Protein AF-A0A1V4T031-F1 (afdb_monomer_lite)

Sequence (188 aa):
MNFIKPNR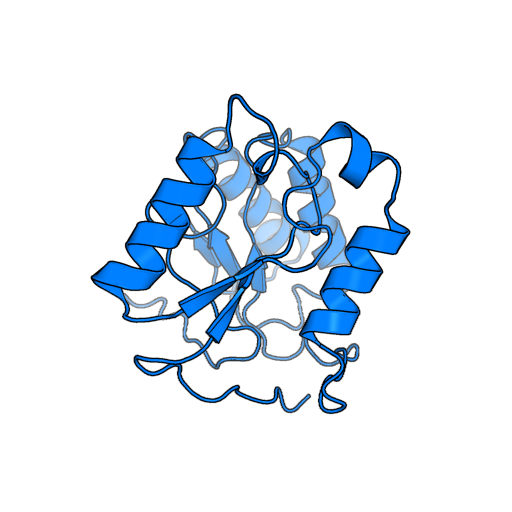LQKGDKIAAISLSWGGAGDKEILWRYNLGKKRLEEEFGIIVVEMENTLKGSKYIYEHPEKRSEDLMNAFKDKSIKWPKENIWRNAILFLETSEEMPELNHFERLIRNYGSQGILEKINGIIIGKPYDNKYYDEYKNIILKIVRDELKLNDLPIMYNMNFGHTSPMITIPYGAIGEIDCDK

Organism: NCBI:txid1121339

Structure (mmCIF, N/CA/C/O backbone):
data_AF-A0A1V4T031-F1
#
_entry.id   AF-A0A1V4T031-F1
#
loop_
_atom_site.group_PDB
_atom_site.id
_atom_site.type_symbol
_atom_site.label_atom_id
_atom_site.label_alt_id
_atom_site.label_comp_id
_atom_site.label_asym_id
_atom_site.label_entity_id
_atom_site.label_seq_id
_atom_site.pdbx_PDB_ins_code
_atom_site.Cartn_x
_atom_site.Cartn_y
_atom_site.Cartn_z
_atom_site.occupancy
_atom_site.B_iso_or_equiv
_atom_site.auth_seq_id
_atom_site.auth_comp_id
_atom_site.auth_asym_id
_atom_site.auth_atom_id
_atom_site.pdbx_PDB_model_num
ATOM 1 N N . MET A 1 1 ? 0.877 -20.781 -4.440 1.00 53.16 1 MET A N 1
ATOM 2 C CA . MET A 1 1 ? 0.137 -21.101 -3.194 1.00 53.16 1 MET A CA 1
ATOM 3 C C . MET A 1 1 ? -1.353 -20.869 -3.433 1.00 53.16 1 MET A C 1
ATOM 5 O O . MET A 1 1 ? -1.657 -19.957 -4.186 1.00 53.16 1 MET A O 1
ATOM 9 N N . ASN A 1 2 ? -2.262 -21.634 -2.818 1.00 64.94 2 ASN A N 1
ATOM 10 C CA . ASN A 1 2 ? -3.681 -21.255 -2.786 1.00 64.94 2 ASN A CA 1
ATOM 11 C C . ASN A 1 2 ? -3.872 -20.266 -1.636 1.00 64.94 2 ASN A C 1
ATOM 13 O O . ASN A 1 2 ? -3.811 -20.664 -0.472 1.00 64.94 2 ASN A O 1
ATOM 17 N N . PHE A 1 3 ? -4.041 -18.985 -1.959 1.00 67.19 3 PHE A N 1
ATOM 18 C CA . PHE A 1 3 ? -4.480 -17.996 -0.982 1.00 67.19 3 PHE A CA 1
ATOM 19 C C . PHE A 1 3 ? -5.879 -18.382 -0.496 1.00 67.19 3 PHE A C 1
ATOM 21 O O . PHE A 1 3 ? -6.748 -18.731 -1.297 1.00 67.19 3 PHE A O 1
ATOM 28 N N . ILE A 1 4 ? -6.093 -18.345 0.818 1.00 67.81 4 ILE A N 1
ATOM 29 C CA . ILE A 1 4 ? -7.438 -18.487 1.370 1.00 67.81 4 ILE A CA 1
ATOM 30 C C . ILE A 1 4 ? -8.121 -17.146 1.151 1.00 67.81 4 ILE A C 1
ATOM 32 O O . ILE A 1 4 ? -7.714 -16.139 1.727 1.00 67.81 4 ILE A O 1
ATOM 36 N N . LYS A 1 5 ? -9.142 -17.126 0.294 1.00 69.38 5 LYS A N 1
ATOM 37 C CA . LYS A 1 5 ? -9.989 -15.948 0.143 1.00 69.38 5 LYS A CA 1
ATOM 38 C C . LYS A 1 5 ? -10.875 -15.842 1.392 1.00 69.38 5 LYS A C 1
ATOM 40 O O . LYS A 1 5 ? -11.650 -16.771 1.626 1.00 69.38 5 LYS A O 1
ATOM 45 N N . PRO A 1 6 ? -10.773 -14.768 2.195 1.00 69.19 6 PRO A N 1
ATOM 46 C CA . PRO A 1 6 ? -11.640 -14.600 3.352 1.00 69.19 6 PRO A CA 1
ATOM 47 C C . PRO A 1 6 ? -13.092 -14.390 2.909 1.00 69.19 6 PRO A C 1
ATOM 49 O O . PRO A 1 6 ? -13.366 -13.964 1.781 1.00 69.19 6 PRO A O 1
ATOM 52 N N . ASN A 1 7 ? -14.028 -14.673 3.815 1.00 69.38 7 ASN A N 1
ATOM 53 C CA . ASN A 1 7 ? -15.435 -14.364 3.591 1.00 69.38 7 ASN A CA 1
ATOM 54 C C . ASN A 1 7 ? -15.635 -12.852 3.458 1.00 69.38 7 ASN A C 1
ATOM 56 O O . ASN A 1 7 ? -14.925 -12.047 4.059 1.00 69.38 7 ASN A O 1
ATOM 60 N N . ARG A 1 8 ? -16.621 -12.469 2.648 1.00 70.44 8 ARG A N 1
ATOM 61 C CA . ARG A 1 8 ? -16.999 -11.067 2.486 1.00 70.44 8 ARG A CA 1
ATOM 62 C C . ARG A 1 8 ? -17.638 -10.553 3.777 1.00 70.44 8 ARG A C 1
ATOM 64 O O . ARG A 1 8 ? -18.529 -11.214 4.301 1.00 70.44 8 ARG A O 1
ATOM 71 N N . LEU A 1 9 ? -17.239 -9.352 4.193 1.00 68.62 9 LEU A N 1
ATOM 72 C CA . LEU A 1 9 ? -17.853 -8.641 5.313 1.00 68.62 9 LEU A CA 1
ATOM 73 C C . LEU A 1 9 ? -19.328 -8.318 5.049 1.00 68.62 9 LEU A C 1
ATOM 75 O O . LEU A 1 9 ? -19.712 -7.956 3.931 1.00 68.62 9 LEU A O 1
ATOM 79 N N . GLN A 1 10 ? -20.125 -8.410 6.104 1.00 71.88 10 GLN A N 1
ATOM 80 C CA . GLN A 1 10 ? -21.536 -8.054 6.171 1.00 71.88 10 GLN A CA 1
ATOM 81 C C . GLN A 1 10 ? -21.775 -7.033 7.288 1.00 71.88 10 GLN A C 1
ATOM 83 O O . GLN A 1 10 ? -20.955 -6.849 8.189 1.00 71.88 10 GLN A O 1
ATOM 88 N N . LYS A 1 11 ? -22.933 -6.368 7.252 1.00 79.50 11 LYS A N 1
ATOM 89 C CA . LYS A 1 11 ? -23.359 -5.510 8.364 1.00 79.50 11 LYS A CA 1
ATOM 90 C C . LYS A 1 11 ? -23.485 -6.341 9.645 1.00 79.50 11 LYS A C 1
ATOM 92 O O . LYS A 1 11 ? -24.079 -7.416 9.621 1.00 79.50 11 LYS A O 1
ATOM 97 N N . GLY A 1 12 ? -22.965 -5.818 10.749 1.00 78.50 12 GLY A N 1
ATOM 98 C CA . GLY A 1 12 ? -22.891 -6.484 12.049 1.00 78.50 12 GLY A CA 1
ATOM 99 C C . GLY A 1 12 ? -21.594 -7.260 12.289 1.00 78.50 12 GLY A C 1
ATOM 100 O O . GLY A 1 12 ? -21.339 -7.640 13.434 1.00 78.50 12 GLY A O 1
ATOM 101 N N . ASP A 1 13 ? -20.756 -7.460 11.264 1.00 69.06 13 ASP A N 1
ATOM 102 C CA . ASP A 1 13 ? -19.446 -8.087 11.444 1.00 69.06 13 ASP A CA 1
ATOM 103 C C . ASP A 1 13 ? -18.532 -7.213 12.304 1.00 69.06 13 ASP A C 1
ATOM 105 O O . ASP A 1 13 ? -18.633 -5.983 12.317 1.00 69.06 13 ASP A O 1
ATOM 109 N N . LYS A 1 14 ? -17.619 -7.864 13.028 1.00 76.88 14 LYS A N 1
ATOM 110 C CA . LYS A 1 14 ? -16.625 -7.197 13.869 1.00 76.88 14 LYS A CA 1
ATOM 111 C C . LYS A 1 14 ? -15.291 -7.094 13.141 1.00 76.88 14 LYS A C 1
ATOM 113 O O . LYS A 1 14 ? -14.804 -8.094 12.619 1.00 76.88 14 LYS A O 1
ATOM 118 N N . ILE A 1 15 ? -14.669 -5.919 13.177 1.00 76.69 15 ILE A N 1
ATOM 119 C CA . ILE A 1 15 ? -13.284 -5.711 12.740 1.00 76.69 15 ILE A CA 1
ATOM 120 C C . ILE A 1 15 ? -12.440 -5.293 13.937 1.00 76.69 15 ILE A C 1
ATOM 122 O O . ILE A 1 15 ? -12.790 -4.364 14.664 1.00 76.69 15 ILE A O 1
ATOM 126 N N . ALA A 1 16 ? -11.310 -5.973 14.120 1.00 78.50 16 ALA A N 1
ATOM 127 C CA . ALA A 1 16 ? -10.308 -5.582 15.097 1.00 78.50 16 ALA A CA 1
ATOM 128 C C . ALA A 1 16 ? -9.492 -4.390 14.573 1.00 78.50 16 ALA A C 1
ATOM 130 O O . ALA A 1 16 ? -8.900 -4.470 13.495 1.00 78.50 16 ALA A O 1
ATOM 131 N N . ALA A 1 17 ? -9.431 -3.305 15.342 1.00 83.38 17 ALA A N 1
ATOM 132 C CA . ALA A 1 17 ? -8.426 -2.264 15.157 1.00 83.38 17 ALA A CA 1
ATOM 133 C C . ALA A 1 17 ? -7.162 -2.656 15.933 1.00 83.38 17 ALA A C 1
ATOM 135 O O . ALA A 1 17 ? -7.268 -3.125 17.064 1.00 83.38 17 ALA A O 1
ATOM 136 N N . ILE A 1 18 ? -5.985 -2.484 15.325 1.00 83.00 18 ILE A N 1
ATOM 137 C CA . ILE A 1 18 ? -4.682 -2.854 15.899 1.00 83.00 18 ILE A CA 1
ATOM 138 C C . ILE A 1 18 ? -3.602 -1.842 15.501 1.00 83.00 18 ILE A C 1
ATOM 140 O O . ILE A 1 18 ? -3.591 -1.344 14.376 1.00 83.00 18 ILE A O 1
ATOM 144 N N . SER A 1 19 ? -2.656 -1.580 16.405 1.00 91.19 19 SER A N 1
ATOM 145 C CA . SER A 1 19 ? -1.543 -0.639 16.195 1.00 91.19 19 SER A CA 1
ATOM 146 C C . SER A 1 19 ? -0.219 -1.386 16.007 1.00 91.19 19 SER A C 1
ATOM 148 O O . SER A 1 19 ? 0.563 -1.532 16.941 1.00 91.19 19 SER A O 1
ATOM 150 N N . LEU A 1 20 ? 0.043 -1.888 14.793 1.00 88.31 20 LEU A N 1
ATOM 151 C CA . LEU A 1 20 ? 1.236 -2.708 14.497 1.00 88.31 20 LEU A CA 1
ATOM 152 C C . LEU A 1 20 ? 2.508 -1.902 14.198 1.00 88.31 20 LEU A C 1
ATOM 154 O O . LEU A 1 20 ? 3.617 -2.435 14.271 1.00 88.31 20 LEU A O 1
ATOM 158 N N . SER A 1 21 ? 2.357 -0.623 13.865 1.00 92.00 21 SER A N 1
ATOM 159 C CA . SER A 1 21 ? 3.462 0.279 13.538 1.00 92.00 21 SER A CA 1
ATOM 160 C C . SER A 1 21 ? 3.488 1.436 14.540 1.00 92.00 21 SER A C 1
ATOM 162 O O . SER A 1 21 ? 3.778 1.215 15.716 1.00 92.00 21 SER A O 1
ATOM 164 N N . TRP A 1 22 ? 3.144 2.649 14.116 1.00 93.25 22 TRP A N 1
ATOM 165 C CA . TRP A 1 22 ? 3.043 3.804 14.996 1.00 93.25 22 TRP A CA 1
ATOM 166 C C . TRP A 1 22 ? 1.756 3.776 15.837 1.00 93.25 22 TRP A C 1
ATOM 168 O O . TRP A 1 22 ? 0.656 3.635 15.308 1.00 93.25 22 TRP A O 1
ATOM 178 N N . GLY A 1 23 ? 1.889 3.943 17.157 1.00 92.62 23 GLY A N 1
ATOM 179 C CA . GLY A 1 23 ? 0.774 3.915 18.116 1.00 92.62 23 GLY A CA 1
ATOM 180 C C . GLY A 1 23 ? 0.006 5.230 18.274 1.00 92.62 23 GLY A C 1
ATOM 181 O O . GLY A 1 23 ? -0.742 5.380 19.240 1.00 92.62 23 GLY A O 1
ATOM 182 N N . GLY A 1 24 ? 0.195 6.190 17.363 1.00 95.12 24 GLY A N 1
ATOM 183 C CA . GLY A 1 24 ? -0.349 7.548 17.479 1.00 95.12 24 GLY A CA 1
ATOM 184 C C . GLY A 1 24 ? -1.876 7.625 17.558 1.00 95.12 24 GLY A C 1
ATOM 185 O O . GLY A 1 24 ? -2.408 8.603 18.067 1.00 95.12 24 GLY A O 1
ATOM 186 N N . ALA A 1 25 ? -2.601 6.581 17.140 1.00 94.62 25 ALA A N 1
ATOM 187 C CA . ALA A 1 25 ? -4.061 6.516 17.266 1.00 94.62 25 ALA A CA 1
ATOM 188 C C . ALA A 1 25 ? -4.561 6.683 18.716 1.00 94.62 25 ALA A C 1
ATOM 190 O O . ALA A 1 25 ? -5.670 7.172 18.920 1.00 94.62 25 ALA A O 1
ATOM 191 N N . GLY A 1 26 ? -3.750 6.296 19.710 1.00 95.38 26 GLY A N 1
ATOM 192 C CA . GLY A 1 26 ? -4.056 6.462 21.135 1.00 95.38 26 GLY A CA 1
ATOM 193 C C . GLY A 1 26 ? -3.598 7.790 21.747 1.00 95.38 26 GLY A C 1
ATOM 194 O O . GLY A 1 26 ? -3.922 8.070 22.900 1.00 95.38 26 GLY A O 1
ATOM 195 N N . ASP A 1 27 ? -2.846 8.614 21.013 1.00 97.56 27 ASP A N 1
ATOM 196 C CA . ASP A 1 27 ? -2.348 9.884 21.541 1.00 97.56 27 ASP A CA 1
ATOM 197 C C . ASP A 1 27 ? -3.488 10.902 21.641 1.00 97.56 27 ASP A C 1
ATOM 199 O O . ASP A 1 27 ? -4.311 11.031 20.734 1.00 97.56 27 ASP A O 1
ATOM 203 N N . LYS A 1 28 ? -3.535 11.665 22.741 1.00 96.38 28 LYS A N 1
ATOM 204 C CA . LYS A 1 28 ? -4.656 12.578 23.052 1.00 96.38 28 LYS A CA 1
ATOM 205 C C . LYS A 1 28 ? -4.981 13.555 21.918 1.00 96.38 28 LYS A C 1
ATOM 207 O O . LYS A 1 28 ? -6.150 13.838 21.676 1.00 96.38 28 LYS A O 1
ATOM 212 N N . GLU A 1 29 ? -3.960 14.047 21.223 1.00 96.75 29 GLU A N 1
ATOM 213 C CA . GLU A 1 29 ? -4.093 15.026 20.136 1.00 96.75 29 GLU A CA 1
ATOM 214 C C . GLU A 1 29 ? -4.621 14.413 18.827 1.00 96.75 29 GLU A C 1
ATOM 216 O O . GLU A 1 29 ? -5.118 15.127 17.958 1.00 96.75 29 GLU A O 1
ATOM 221 N N . ILE A 1 30 ? -4.552 13.085 18.689 1.00 96.19 30 ILE A N 1
ATOM 222 C CA . ILE A 1 30 ? -4.873 12.346 17.460 1.00 96.19 30 ILE A CA 1
ATOM 223 C C . ILE A 1 30 ? -6.099 11.441 17.646 1.00 96.19 30 ILE A C 1
ATOM 225 O O . ILE A 1 30 ? -6.770 11.121 16.665 1.00 96.19 30 ILE A O 1
ATOM 229 N N . LEU A 1 31 ? -6.462 11.084 18.883 1.00 96.88 31 LEU A N 1
ATOM 230 C CA . LEU A 1 31 ? -7.561 10.165 19.211 1.00 96.88 31 LEU A CA 1
ATOM 231 C C . LEU A 1 31 ? -8.895 10.535 18.540 1.00 96.88 31 LEU A C 1
ATOM 233 O O . LEU A 1 31 ? -9.666 9.663 18.139 1.00 96.88 31 LEU A O 1
ATOM 237 N N . TRP A 1 32 ? -9.166 11.829 18.350 1.00 97.94 32 TRP A N 1
ATOM 238 C CA . TRP A 1 32 ? -10.354 12.289 17.624 1.00 97.94 32 TRP A CA 1
ATOM 239 C C . TRP A 1 32 ? -10.416 11.746 16.184 1.00 97.94 32 TRP A C 1
ATOM 241 O O . TRP A 1 32 ? -11.498 11.416 15.697 1.00 97.94 32 TRP A O 1
ATOM 251 N N . ARG A 1 33 ? -9.265 11.604 15.510 1.00 96.56 33 ARG A N 1
ATOM 252 C CA . ARG A 1 33 ? -9.150 11.089 14.140 1.00 96.56 33 ARG A CA 1
ATOM 253 C C . ARG A 1 33 ? -9.421 9.588 14.091 1.00 96.56 33 ARG A C 1
ATOM 255 O O . ARG A 1 33 ? -10.091 9.136 13.164 1.00 96.56 33 ARG A O 1
ATOM 262 N N . TYR A 1 34 ? -8.967 8.841 15.101 1.00 96.62 34 TYR A N 1
ATOM 263 C CA . TYR A 1 34 ? -9.335 7.433 15.276 1.00 96.62 34 TYR A CA 1
ATOM 264 C C . TYR A 1 34 ? -10.856 7.285 15.430 1.00 96.62 34 TYR A C 1
ATOM 266 O O . TYR A 1 34 ? -11.482 6.544 14.673 1.00 96.62 34 TYR A O 1
ATOM 274 N N . ASN A 1 35 ? -11.466 8.065 16.329 1.00 97.38 35 ASN A N 1
ATOM 275 C CA . ASN A 1 35 ? -12.911 8.023 16.572 1.00 97.38 35 ASN A CA 1
ATOM 276 C C . AS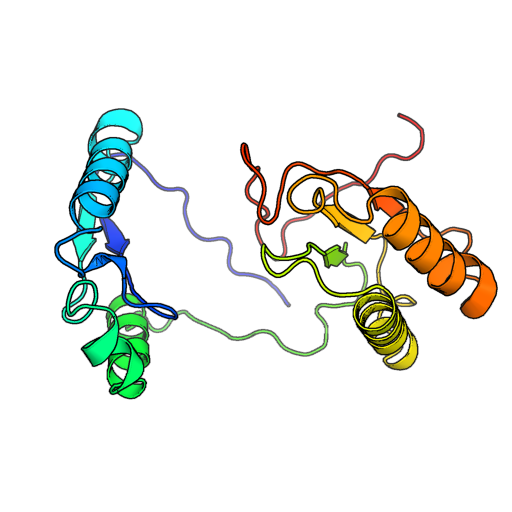N A 1 35 ? -13.729 8.387 15.325 1.00 97.38 35 ASN A C 1
ATOM 278 O O . ASN A 1 35 ? -14.757 7.768 15.062 1.00 97.38 35 ASN A O 1
ATOM 282 N N . LEU A 1 36 ? -13.266 9.353 14.525 1.00 96.94 36 LEU A N 1
ATOM 283 C CA . LEU A 1 36 ? -13.907 9.694 13.255 1.00 96.94 36 LEU A CA 1
ATOM 284 C C . LEU A 1 36 ? -13.842 8.533 12.249 1.00 96.94 36 LEU A C 1
ATOM 286 O O . LEU A 1 36 ? -14.836 8.248 11.584 1.00 96.94 36 LEU A O 1
ATOM 290 N N . GLY A 1 37 ? -12.696 7.853 12.146 1.00 91.81 37 GLY A N 1
ATOM 291 C CA . GLY A 1 37 ? -12.543 6.665 11.300 1.00 91.81 37 GLY A CA 1
ATOM 292 C C . GLY A 1 37 ? -13.448 5.514 11.744 1.00 91.81 37 GLY A C 1
ATOM 293 O O . GLY A 1 37 ? -14.169 4.951 10.922 1.00 91.81 37 GLY A O 1
ATOM 294 N N . LYS A 1 38 ? -13.475 5.226 13.052 1.00 91.94 38 LYS A N 1
ATOM 295 C CA . LYS A 1 38 ? -14.371 4.236 13.666 1.00 91.94 38 LYS A CA 1
ATOM 296 C C . LYS A 1 38 ? -15.837 4.536 13.360 1.00 91.94 38 LYS A C 1
ATOM 298 O O . LYS A 1 38 ? -16.542 3.667 12.856 1.00 91.94 38 LYS A O 1
ATOM 303 N N . LYS A 1 39 ? -16.258 5.787 13.559 1.00 95.75 39 LYS A N 1
ATOM 304 C CA . LYS A 1 39 ? -17.621 6.240 13.268 1.00 95.75 39 LYS A CA 1
ATOM 305 C C . LYS A 1 39 ? -18.022 5.976 11.813 1.00 95.75 39 LYS A C 1
ATOM 307 O O . LYS A 1 39 ? -19.119 5.493 11.576 1.00 95.75 39 LYS A O 1
ATOM 312 N N . ARG A 1 40 ? -17.141 6.236 10.837 1.00 92.31 40 ARG A N 1
ATOM 313 C CA . ARG A 1 40 ? -17.429 5.950 9.416 1.00 92.31 40 ARG A CA 1
ATOM 314 C C . ARG A 1 40 ? -17.581 4.455 9.143 1.00 92.31 40 ARG A C 1
ATOM 316 O O . ARG A 1 40 ? -18.504 4.064 8.440 1.00 92.31 40 ARG A O 1
ATOM 323 N N . LEU A 1 41 ? -16.715 3.616 9.717 1.00 81.19 41 LEU A N 1
ATOM 324 C CA . LEU A 1 41 ? -16.838 2.156 9.594 1.00 81.19 41 LEU A CA 1
ATOM 325 C C . LEU A 1 41 ? -18.175 1.649 10.158 1.00 81.19 41 LEU A C 1
ATOM 327 O O . LEU A 1 41 ? -18.839 0.819 9.533 1.00 81.19 41 LEU A O 1
ATOM 331 N N . GLU A 1 42 ? -18.595 2.194 11.296 1.00 87.00 42 GLU A N 1
ATOM 332 C CA . GLU A 1 42 ? -19.844 1.824 11.963 1.00 87.00 42 GLU A CA 1
ATOM 333 C C . GLU A 1 42 ? -21.083 2.351 11.229 1.00 87.00 42 GLU A C 1
ATOM 335 O O . GLU A 1 42 ? -22.007 1.584 10.963 1.00 87.00 42 GLU A O 1
ATOM 340 N N . GLU A 1 43 ? -21.108 3.625 10.842 1.00 94.75 43 GLU A N 1
ATOM 341 C CA . GLU A 1 43 ? -22.293 4.262 10.254 1.00 94.75 43 GLU A CA 1
ATOM 342 C C . GLU A 1 43 ? -22.448 3.987 8.753 1.00 94.75 43 GLU A C 1
ATOM 344 O O . GLU A 1 43 ? -23.556 3.712 8.289 1.00 94.75 43 GLU A O 1
ATOM 349 N N . GLU A 1 44 ? -21.360 4.038 7.978 1.00 91.56 44 GLU A N 1
ATOM 350 C CA . GLU A 1 44 ? -21.423 3.910 6.514 1.00 91.56 44 GLU A CA 1
ATOM 351 C C . GLU A 1 44 ? -21.424 2.440 6.075 1.00 91.56 44 GLU A C 1
ATOM 353 O O . GLU A 1 44 ? -22.148 2.060 5.151 1.00 91.56 44 GLU A O 1
ATOM 358 N N . PHE A 1 45 ? -20.652 1.591 6.762 1.00 77.50 45 PHE A N 1
ATOM 359 C CA . PHE A 1 45 ? -20.490 0.180 6.399 1.00 77.50 45 PHE A CA 1
ATOM 360 C C . PHE A 1 45 ? -21.251 -0.779 7.324 1.00 77.50 45 PHE A C 1
ATOM 362 O O . PHE A 1 45 ? -21.439 -1.941 6.961 1.00 77.50 45 PHE A O 1
ATOM 369 N N . GLY A 1 46 ? -21.753 -0.310 8.474 1.00 78.50 46 GLY A N 1
ATOM 370 C CA . GLY A 1 46 ? -22.482 -1.141 9.436 1.00 78.50 46 GLY A CA 1
ATOM 371 C C . GLY A 1 46 ? -21.596 -2.155 10.159 1.00 78.50 46 GLY A C 1
ATOM 372 O O . GLY A 1 46 ? -22.103 -3.192 10.577 1.00 78.50 46 GLY A O 1
ATOM 373 N N . ILE A 1 47 ? -20.289 -1.906 10.245 1.00 79.19 47 ILE A N 1
ATOM 374 C CA . ILE A 1 47 ? -19.298 -2.818 10.829 1.00 79.19 47 ILE A CA 1
ATOM 375 C C . ILE A 1 47 ? -18.973 -2.365 12.248 1.00 79.19 47 ILE A C 1
ATOM 377 O O . ILE A 1 47 ? -18.766 -1.184 12.481 1.00 79.19 47 ILE A O 1
ATOM 381 N N . ILE A 1 48 ? -18.861 -3.296 13.189 1.00 78.31 48 ILE A N 1
ATOM 382 C CA . ILE A 1 48 ? -18.533 -3.001 14.587 1.00 78.31 48 ILE A CA 1
ATOM 383 C C . ILE A 1 48 ? -17.010 -2.992 14.757 1.00 78.31 48 ILE A C 1
ATOM 385 O O . ILE A 1 48 ? -16.359 -4.018 14.548 1.00 78.31 48 ILE A O 1
ATOM 389 N N . VAL A 1 49 ? -16.423 -1.869 15.174 1.00 79.94 49 VAL A N 1
ATOM 390 C CA . VAL A 1 49 ? -14.971 -1.791 15.408 1.00 79.94 49 VAL A CA 1
ATOM 391 C C . VAL A 1 49 ? -14.651 -2.135 16.861 1.00 79.94 49 VAL A C 1
ATOM 393 O O . VAL A 1 49 ? -15.195 -1.535 17.790 1.00 79.94 49 VAL A O 1
ATOM 396 N N . VAL A 1 50 ? -13.742 -3.092 17.053 1.00 82.50 50 VAL A N 1
ATOM 397 C CA . VAL A 1 50 ? -13.288 -3.560 18.368 1.00 82.50 50 VAL A CA 1
ATOM 398 C C . VAL A 1 50 ? -11.804 -3.250 18.538 1.00 82.50 50 VAL A C 1
ATOM 400 O O . VAL A 1 50 ? -10.970 -3.748 17.784 1.00 82.50 50 VAL A O 1
ATOM 403 N N . GLU A 1 51 ? -11.462 -2.443 19.536 1.00 91.19 51 GLU A N 1
ATOM 404 C CA . GLU A 1 51 ? -10.078 -2.211 19.947 1.00 91.19 51 GLU A CA 1
ATOM 405 C C . GLU A 1 51 ? -9.491 -3.457 20.622 1.00 91.19 51 GLU A C 1
ATOM 407 O O . GLU A 1 51 ? -10.126 -4.051 21.498 1.00 91.19 51 GLU A O 1
ATOM 412 N N . MET A 1 52 ? -8.263 -3.840 20.261 1.00 86.44 52 MET A N 1
ATOM 413 C CA . MET A 1 52 ? -7.490 -4.785 21.072 1.00 86.44 52 MET A CA 1
ATOM 414 C C . MET A 1 52 ? -6.873 -4.063 22.279 1.00 86.44 52 MET A C 1
ATOM 416 O O . MET A 1 52 ? -6.815 -2.832 22.327 1.00 86.44 52 MET A O 1
ATOM 420 N N . GLU A 1 53 ? -6.408 -4.827 23.270 1.00 91.75 53 GLU A N 1
ATOM 421 C CA . GLU A 1 53 ? -5.982 -4.293 24.572 1.00 91.75 53 GLU A CA 1
ATOM 422 C C . GLU A 1 53 ? -4.953 -3.159 24.452 1.00 91.75 53 GLU A C 1
ATOM 424 O O . GLU A 1 53 ? -5.003 -2.184 25.205 1.00 91.75 53 GLU A O 1
ATOM 429 N N . ASN A 1 54 ? -4.018 -3.263 23.505 1.00 93.62 54 ASN A N 1
ATOM 430 C CA . ASN A 1 54 ? -2.923 -2.309 23.368 1.00 93.62 54 ASN A CA 1
ATOM 431 C C . ASN A 1 54 ? -3.173 -1.248 22.286 1.00 93.62 54 ASN A C 1
ATOM 433 O O . ASN A 1 54 ? -2.395 -0.304 22.168 1.00 93.62 54 ASN A O 1
ATOM 437 N N . THR A 1 55 ? -4.279 -1.335 21.544 1.00 88.75 55 THR A N 1
ATOM 438 C CA . THR A 1 55 ? -4.517 -0.557 20.315 1.00 88.75 55 THR A CA 1
ATOM 439 C C . THR A 1 55 ? -4.392 0.952 20.515 1.00 88.75 55 THR A C 1
ATOM 441 O O . THR A 1 55 ? -3.811 1.633 19.670 1.00 88.75 55 THR A O 1
ATOM 444 N N . LEU A 1 56 ? -4.876 1.471 21.647 1.00 96.25 56 LEU A N 1
ATOM 445 C CA . LEU A 1 56 ? -4.912 2.905 21.949 1.00 96.25 56 LEU A CA 1
ATOM 446 C C . LEU A 1 56 ? -4.012 3.302 23.134 1.00 96.25 56 LEU A C 1
ATOM 448 O O . LEU A 1 56 ? -4.254 4.325 23.769 1.00 96.25 56 LEU A O 1
ATOM 452 N N . LYS A 1 57 ? -2.956 2.531 23.441 1.00 96.88 57 LYS A N 1
ATOM 453 C CA . LYS A 1 57 ? -2.023 2.856 24.546 1.00 96.88 57 LYS A CA 1
ATOM 454 C C . LYS A 1 57 ? -1.045 4.012 24.238 1.00 96.88 57 LYS A C 1
ATOM 456 O O . LYS A 1 57 ? -0.280 4.404 25.116 1.00 96.88 57 LYS A O 1
ATOM 461 N N . GLY A 1 58 ? -1.100 4.585 23.032 1.00 96.25 58 GLY A N 1
ATOM 462 C CA . GLY A 1 58 ? -0.319 5.759 22.623 1.00 96.25 58 GLY A CA 1
ATOM 463 C C . GLY A 1 58 ? 1.046 5.422 22.016 1.00 96.25 58 GLY A C 1
ATOM 464 O O . GLY A 1 58 ? 1.573 4.318 22.178 1.00 96.25 58 GLY A O 1
ATOM 465 N N . SER A 1 59 ? 1.629 6.380 21.295 1.00 95.75 59 SER A N 1
ATOM 466 C CA . SER A 1 59 ? 2.821 6.171 20.463 1.00 95.75 59 SER A CA 1
ATOM 467 C C . SER A 1 59 ? 4.046 5.746 21.266 1.00 95.75 59 SER A C 1
ATOM 469 O O . SER A 1 59 ? 4.717 4.789 20.877 1.00 95.75 59 SER A O 1
ATOM 471 N N . LYS A 1 60 ? 4.303 6.399 22.407 1.00 96.44 60 LYS A N 1
ATOM 472 C CA . LYS A 1 60 ? 5.440 6.076 23.282 1.00 96.44 60 LYS A CA 1
ATOM 473 C C . LYS A 1 60 ? 5.383 4.628 23.774 1.00 96.44 60 LYS A C 1
ATOM 475 O O . LYS A 1 60 ? 6.333 3.880 23.570 1.00 96.44 60 LYS A O 1
ATOM 480 N N . TYR A 1 61 ? 4.255 4.224 24.360 1.00 96.62 61 TYR A N 1
ATOM 481 C CA . TYR A 1 61 ? 4.079 2.867 24.881 1.00 96.62 61 TYR A CA 1
ATOM 482 C C . TYR A 1 61 ? 4.222 1.822 23.768 1.00 96.62 61 TYR A C 1
ATOM 484 O O . TYR A 1 61 ? 4.944 0.843 23.913 1.00 96.62 61 TYR A O 1
ATOM 492 N N . ILE A 1 62 ? 3.571 2.039 22.623 1.00 95.00 62 ILE A N 1
ATOM 493 C CA . ILE A 1 62 ? 3.579 1.079 21.509 1.00 95.00 62 ILE A CA 1
ATOM 494 C C . ILE A 1 62 ? 4.967 0.922 20.877 1.00 95.00 62 ILE A C 1
ATOM 496 O O . ILE A 1 62 ? 5.329 -0.175 20.435 1.00 95.00 62 ILE A O 1
ATOM 500 N N . TYR A 1 63 ? 5.756 1.996 20.852 1.00 93.62 63 TYR A N 1
ATOM 501 C CA . TYR A 1 63 ? 7.143 1.950 20.406 1.00 93.62 63 TYR A CA 1
ATOM 502 C C . TYR A 1 63 ? 8.027 1.150 21.374 1.00 93.62 63 TYR A C 1
ATOM 504 O O . TYR A 1 63 ? 8.779 0.283 20.930 1.00 93.62 63 TYR A O 1
ATOM 512 N N . GLU A 1 64 ? 7.892 1.402 22.680 1.00 96.75 64 GLU A N 1
ATOM 513 C CA . GLU A 1 64 ? 8.661 0.738 23.745 1.00 96.75 64 GLU A CA 1
ATOM 514 C C . GLU A 1 64 ? 8.289 -0.749 23.925 1.00 96.75 64 GLU A C 1
ATOM 516 O O . GLU A 1 64 ? 9.117 -1.519 24.409 1.00 96.75 64 GLU A O 1
ATOM 521 N N . HIS A 1 65 ? 7.093 -1.168 23.484 1.00 93.88 65 HIS A N 1
ATOM 522 C CA . HIS A 1 65 ? 6.547 -2.520 23.678 1.00 93.88 65 HIS A CA 1
ATOM 523 C C . HIS A 1 65 ? 6.197 -3.255 22.360 1.00 93.88 65 HIS A C 1
ATOM 525 O O . HIS A 1 65 ? 5.020 -3.525 22.080 1.00 93.88 65 HIS A O 1
ATOM 531 N N . PRO A 1 66 ? 7.181 -3.615 21.508 1.00 90.50 66 PRO A N 1
ATOM 532 C CA . PRO A 1 66 ? 6.935 -4.368 20.271 1.00 90.50 66 PRO A CA 1
ATOM 533 C C . PRO A 1 66 ? 6.252 -5.729 20.496 1.00 90.50 66 PRO A C 1
ATOM 535 O O . PRO A 1 66 ? 5.464 -6.171 19.658 1.00 90.50 66 PRO A O 1
ATOM 538 N N . GLU A 1 67 ? 6.494 -6.382 21.633 1.00 92.06 67 GLU A N 1
ATOM 539 C CA . GLU A 1 67 ? 5.843 -7.633 22.025 1.00 92.06 67 GLU A CA 1
ATOM 540 C C . GLU A 1 67 ? 4.326 -7.478 22.165 1.00 92.06 67 GLU A C 1
ATOM 542 O O . GLU A 1 67 ? 3.583 -8.384 21.792 1.00 92.06 67 GLU A O 1
ATOM 547 N N . LYS A 1 68 ? 3.856 -6.306 22.610 1.00 91.19 68 LYS A N 1
ATOM 548 C CA . LYS A 1 68 ? 2.428 -6.004 22.763 1.00 91.19 68 LYS A CA 1
ATOM 549 C C . LYS A 1 68 ? 1.726 -5.772 21.431 1.00 91.19 68 LYS A C 1
ATOM 551 O O . LYS A 1 68 ? 0.563 -6.141 21.287 1.00 91.19 68 LYS A O 1
ATOM 556 N N . ARG A 1 69 ? 2.442 -5.264 20.422 1.00 88.50 69 ARG A N 1
ATOM 557 C CA . ARG A 1 69 ? 1.931 -5.188 19.042 1.00 88.50 69 ARG A CA 1
ATOM 558 C C . ARG A 1 69 ? 1.698 -6.577 18.456 1.00 88.50 69 ARG A C 1
ATOM 560 O O . ARG A 1 69 ? 0.662 -6.831 17.847 1.00 88.50 69 ARG A O 1
ATOM 567 N N . SER A 1 70 ? 2.658 -7.478 18.668 1.00 84.94 70 SER A N 1
ATOM 568 C CA . SER A 1 70 ? 2.526 -8.879 18.264 1.00 84.94 70 SER A CA 1
ATOM 569 C C . SER A 1 70 ? 1.427 -9.588 19.057 1.00 84.94 70 SER A C 1
ATOM 571 O O . SER A 1 70 ? 0.651 -10.339 18.481 1.00 84.94 70 SER A O 1
ATOM 573 N N . GLU A 1 71 ? 1.293 -9.319 20.357 1.00 86.38 71 GLU A N 1
ATOM 574 C CA . GLU A 1 71 ? 0.221 -9.880 21.182 1.00 86.38 71 GLU A CA 1
ATOM 575 C C . GLU A 1 71 ? -1.173 -9.455 20.699 1.00 86.38 71 GLU A C 1
ATOM 577 O O . GLU A 1 71 ? -2.027 -10.323 20.544 1.00 86.38 71 GLU A O 1
ATOM 582 N N . ASP A 1 72 ? -1.400 -8.174 20.382 1.00 83.06 72 ASP A N 1
ATOM 583 C CA . ASP A 1 72 ? -2.661 -7.699 19.787 1.00 83.06 72 ASP A CA 1
ATOM 584 C C . ASP A 1 72 ? -2.945 -8.387 18.446 1.00 83.06 72 ASP A C 1
ATOM 586 O O . ASP A 1 72 ? -4.063 -8.846 18.212 1.00 83.06 72 ASP A O 1
ATOM 590 N N . LEU A 1 73 ? -1.923 -8.525 17.590 1.00 82.19 73 LEU A N 1
ATOM 591 C CA . LEU A 1 73 ? -2.032 -9.243 16.321 1.00 82.19 73 LEU A CA 1
ATOM 592 C C . LEU A 1 73 ? -2.432 -10.702 16.538 1.00 82.19 73 LEU A C 1
ATOM 594 O O . LEU A 1 73 ? -3.390 -11.180 15.943 1.00 82.19 73 LEU A O 1
ATOM 598 N N . MET A 1 74 ? -1.702 -11.411 17.398 1.00 80.12 74 MET A N 1
ATOM 599 C CA . MET A 1 74 ? -1.947 -12.817 17.701 1.00 80.12 74 MET A CA 1
ATOM 600 C C . MET A 1 74 ? -3.277 -13.009 18.423 1.00 80.12 74 MET A C 1
ATOM 602 O O . MET A 1 74 ? -3.913 -14.028 18.217 1.00 80.12 74 MET A O 1
ATOM 606 N N . ASN A 1 75 ? -3.732 -12.065 19.246 1.00 81.88 75 ASN A N 1
ATOM 607 C CA . ASN A 1 75 ? -5.049 -12.119 19.877 1.00 81.88 75 ASN A CA 1
ATOM 608 C C . ASN A 1 75 ? -6.168 -11.900 18.855 1.00 81.88 75 ASN A C 1
ATOM 610 O O . ASN A 1 75 ? -7.143 -12.651 18.875 1.00 81.88 75 ASN A O 1
ATOM 614 N N . ALA A 1 76 ? -5.994 -10.963 17.917 1.00 73.06 76 ALA A N 1
ATOM 615 C CA . ALA A 1 76 ? -6.896 -10.795 16.778 1.00 73.06 76 ALA A CA 1
ATOM 616 C C . ALA A 1 76 ? -6.914 -12.043 15.871 1.00 73.06 76 ALA A C 1
ATOM 618 O O . ALA A 1 76 ? -7.946 -12.386 15.299 1.00 73.06 76 ALA A O 1
ATOM 619 N N . PHE A 1 77 ? -5.786 -12.753 15.784 1.00 66.81 77 PHE A N 1
ATOM 620 C CA . PHE A 1 77 ? -5.568 -13.908 14.916 1.00 66.81 77 PHE A CA 1
ATOM 621 C C . PHE A 1 77 ? -5.501 -15.267 15.620 1.00 66.81 77 PHE A C 1
ATOM 623 O O . PHE A 1 77 ? -5.146 -16.245 14.975 1.00 66.81 77 PHE A O 1
ATOM 630 N N . LYS A 1 78 ? -5.853 -15.405 16.906 1.00 67.62 78 LYS A N 1
ATOM 631 C CA . LYS A 1 78 ? -5.761 -16.687 17.655 1.00 67.62 78 LYS A CA 1
ATOM 632 C C . LYS A 1 78 ? -6.674 -17.794 17.084 1.00 67.62 78 LYS A C 1
ATOM 634 O O . LYS A 1 78 ? -6.683 -18.925 17.572 1.00 67.62 78 LYS A O 1
ATOM 639 N N . ASP A 1 79 ? -7.384 -17.469 16.011 1.00 53.41 79 ASP A N 1
ATOM 640 C CA . ASP A 1 79 ? -7.899 -18.343 14.965 1.00 53.41 79 ASP A CA 1
ATOM 641 C C . ASP A 1 79 ? -6.775 -19.093 14.197 1.00 53.41 79 ASP A C 1
ATOM 643 O O . ASP A 1 79 ? -5.941 -18.526 13.493 1.00 53.41 79 ASP A O 1
ATOM 647 N N . LYS A 1 80 ? -6.762 -20.428 14.299 1.00 49.75 80 LYS A N 1
ATOM 648 C CA . LYS A 1 80 ? -5.690 -21.324 13.807 1.00 49.75 80 LYS A CA 1
ATOM 649 C C . LYS A 1 80 ? -5.612 -21.508 12.277 1.00 49.75 80 LYS A C 1
ATOM 651 O O . LYS A 1 80 ? -4.983 -22.460 11.811 1.00 49.75 80 LYS A O 1
ATOM 656 N N . SER A 1 81 ? -6.232 -20.652 11.475 1.00 39.62 81 SER A N 1
ATOM 657 C CA . SER A 1 81 ? -6.328 -20.820 10.015 1.00 39.62 81 SER A CA 1
ATOM 658 C C . SER A 1 81 ? -5.224 -20.126 9.195 1.00 39.62 81 SER A C 1
ATOM 660 O O . SER A 1 81 ? -5.198 -20.247 7.968 1.00 39.62 81 SER A O 1
ATOM 662 N N . ILE A 1 82 ? -4.270 -19.441 9.830 1.00 42.38 82 ILE A N 1
ATOM 663 C CA . ILE A 1 82 ? -3.386 -18.495 9.132 1.00 42.38 82 ILE A CA 1
ATOM 664 C C . ILE A 1 82 ? -2.073 -19.141 8.696 1.00 42.38 82 ILE A C 1
ATOM 666 O O . ILE A 1 82 ? -1.305 -19.668 9.500 1.00 42.38 82 ILE A O 1
ATOM 670 N N . LYS A 1 83 ? -1.803 -19.073 7.388 1.00 36.88 83 LYS A N 1
ATOM 671 C CA . LYS A 1 83 ? -0.575 -19.566 6.755 1.00 36.88 83 LYS A CA 1
ATOM 672 C C . LYS A 1 83 ? 0.180 -18.427 6.078 1.00 36.88 83 LYS A C 1
ATOM 674 O O . LYS A 1 83 ? -0.408 -17.638 5.346 1.00 36.88 83 LYS A O 1
ATOM 679 N N . TRP A 1 84 ? 1.495 -18.408 6.283 1.00 39.59 84 TRP A N 1
ATOM 680 C CA . TRP A 1 84 ? 2.436 -17.484 5.649 1.00 39.59 84 TRP A CA 1
ATOM 681 C C . TRP A 1 84 ? 2.866 -17.976 4.252 1.00 39.59 84 TRP A C 1
ATOM 683 O O . TRP A 1 84 ? 3.037 -19.193 4.083 1.00 39.59 84 TRP A O 1
ATOM 693 N N . PRO A 1 85 ? 3.065 -17.097 3.249 1.00 43.28 85 PRO A N 1
ATOM 694 C CA . PRO A 1 85 ? 3.422 -17.534 1.906 1.00 43.28 85 PRO A CA 1
ATOM 695 C C . PRO A 1 85 ? 4.837 -18.096 1.763 1.00 43.28 85 PRO A C 1
ATOM 697 O O . PRO A 1 85 ? 5.782 -17.626 2.390 1.00 43.28 85 PRO A O 1
ATOM 700 N N . LYS A 1 86 ? 4.974 -19.103 0.889 1.00 51.06 86 LYS A N 1
ATOM 701 C CA . LYS A 1 86 ? 6.263 -19.640 0.421 1.00 51.06 86 LYS A CA 1
ATOM 702 C C . LYS A 1 86 ? 6.661 -18.993 -0.910 1.00 51.06 86 LYS A C 1
ATOM 704 O O . LYS A 1 86 ? 5.810 -18.523 -1.651 1.00 51.06 86 LYS A O 1
ATOM 709 N N . GLU A 1 87 ? 7.945 -19.076 -1.236 1.00 55.12 87 GLU A N 1
ATOM 710 C CA . GLU A 1 87 ? 8.686 -18.458 -2.354 1.00 55.12 87 GLU A CA 1
ATOM 711 C C . GLU A 1 87 ? 8.067 -18.556 -3.773 1.00 55.12 87 GLU A C 1
ATOM 713 O O . GLU A 1 87 ? 8.435 -17.795 -4.664 1.00 55.12 87 GLU A O 1
ATOM 718 N N . ASN A 1 88 ? 7.073 -19.424 -4.011 1.00 62.72 88 ASN A N 1
ATOM 719 C CA . ASN A 1 88 ? 6.433 -19.599 -5.324 1.00 62.72 88 ASN A CA 1
ATOM 720 C C . ASN A 1 88 ? 5.369 -18.546 -5.693 1.00 62.72 88 ASN A C 1
ATOM 722 O O . ASN A 1 88 ? 4.625 -18.760 -6.649 1.00 62.72 88 ASN A O 1
ATOM 726 N N . ILE A 1 89 ? 5.280 -17.439 -4.951 1.00 67.56 89 ILE A N 1
ATOM 727 C CA . ILE A 1 89 ? 4.317 -16.354 -5.201 1.00 67.56 89 ILE A CA 1
ATOM 728 C C . ILE A 1 89 ? 4.664 -15.485 -6.411 1.00 67.56 89 ILE A C 1
ATOM 730 O O . ILE A 1 89 ? 3.771 -14.856 -6.957 1.00 67.56 89 ILE A O 1
ATOM 734 N N . TRP A 1 90 ? 5.930 -15.447 -6.831 1.00 68.25 90 TRP A N 1
ATOM 735 C CA . TRP A 1 90 ? 6.385 -14.535 -7.886 1.00 68.25 90 TRP A CA 1
ATOM 736 C C . TRP A 1 90 ? 6.010 -14.992 -9.294 1.00 68.25 90 TRP A C 1
ATOM 738 O O . TRP A 1 90 ? 5.889 -14.175 -10.199 1.00 68.25 90 TRP A O 1
ATOM 748 N N . ARG A 1 91 ? 5.834 -16.302 -9.497 1.00 77.38 91 ARG A N 1
ATOM 749 C CA . ARG A 1 91 ? 5.581 -16.856 -10.827 1.00 77.38 91 ARG A CA 1
ATOM 750 C C . ARG A 1 91 ? 4.172 -16.495 -11.289 1.00 77.38 91 ARG A C 1
ATOM 752 O O . ARG A 1 91 ? 3.207 -16.846 -10.614 1.00 77.38 91 ARG A O 1
ATOM 759 N N . ASN A 1 92 ? 4.077 -15.882 -12.467 1.00 81.62 92 ASN A N 1
ATOM 760 C CA . ASN A 1 92 ? 2.827 -15.424 -13.081 1.00 81.62 92 ASN A CA 1
ATOM 761 C C . ASN A 1 92 ? 2.078 -14.364 -12.246 1.00 81.62 92 ASN A C 1
ATOM 763 O O . ASN A 1 92 ? 0.860 -14.232 -12.366 1.00 81.62 92 ASN A O 1
ATOM 767 N N . ALA A 1 93 ? 2.779 -13.640 -11.370 1.00 88.38 93 ALA A N 1
ATOM 768 C CA . ALA A 1 93 ? 2.179 -12.586 -10.558 1.00 88.38 93 ALA A CA 1
ATOM 769 C C . ALA A 1 93 ? 2.193 -11.234 -11.278 1.00 88.38 93 ALA A C 1
ATOM 771 O O . ALA A 1 93 ? 3.033 -10.992 -12.141 1.00 88.38 93 ALA A O 1
ATOM 772 N N . ILE A 1 94 ? 1.299 -10.336 -10.871 1.00 93.19 94 ILE A N 1
ATOM 773 C CA . ILE A 1 94 ? 1.425 -8.903 -11.138 1.00 93.19 94 ILE A CA 1
ATOM 774 C C . ILE A 1 94 ? 2.050 -8.277 -9.893 1.00 93.19 94 ILE A C 1
ATOM 776 O O . ILE A 1 94 ? 1.502 -8.394 -8.794 1.00 93.19 94 ILE A O 1
ATOM 780 N N . LEU A 1 95 ? 3.210 -7.647 -10.057 1.00 91.69 95 LEU A N 1
ATOM 781 C CA . LEU A 1 95 ? 3.879 -6.924 -8.982 1.00 91.69 95 LEU A CA 1
ATOM 782 C C . LEU A 1 95 ? 3.243 -5.543 -8.839 1.00 91.69 95 LEU A C 1
ATOM 784 O O . LEU A 1 95 ? 3.147 -4.811 -9.818 1.00 91.69 95 LEU A O 1
ATOM 788 N N . PHE A 1 96 ? 2.849 -5.162 -7.627 1.00 94.50 96 PHE A N 1
ATOM 789 C CA . PHE A 1 96 ? 2.445 -3.791 -7.333 1.00 94.50 96 PHE A CA 1
ATOM 790 C C . PHE A 1 96 ? 3.446 -3.112 -6.403 1.00 94.50 96 PHE A C 1
ATOM 792 O O . PHE A 1 96 ? 3.858 -3.693 -5.400 1.00 94.50 96 PHE A O 1
ATOM 799 N N . LEU A 1 97 ? 3.844 -1.890 -6.753 1.00 93.50 97 LEU A N 1
ATOM 800 C CA . LEU A 1 97 ? 4.803 -1.078 -6.002 1.00 93.50 97 LEU A CA 1
ATOM 801 C C . LEU A 1 97 ? 4.232 0.315 -5.755 1.00 93.50 97 LEU A C 1
ATOM 803 O O . LEU A 1 97 ? 3.482 0.841 -6.572 1.00 93.50 97 LEU A O 1
ATOM 807 N N . GLU A 1 98 ? 4.617 0.932 -4.649 1.00 95.12 98 GLU A N 1
ATOM 808 C CA . GLU A 1 98 ? 4.273 2.314 -4.318 1.00 95.12 98 GLU A CA 1
ATOM 809 C C . GLU A 1 98 ? 5.403 2.946 -3.490 1.00 95.12 98 GLU A C 1
ATOM 811 O O . GLU A 1 98 ? 6.288 2.236 -3.003 1.00 95.12 98 GLU A O 1
ATOM 816 N N . THR A 1 99 ? 5.412 4.274 -3.387 1.00 94.00 99 THR A N 1
ATOM 817 C CA . THR A 1 99 ? 6.376 5.032 -2.577 1.00 94.00 99 THR A CA 1
ATOM 818 C C . THR A 1 99 ? 5.671 5.746 -1.434 1.00 94.00 99 THR A C 1
ATOM 820 O O . THR A 1 99 ? 4.632 6.376 -1.652 1.00 94.00 99 THR A O 1
ATOM 823 N N . SER A 1 100 ? 6.304 5.743 -0.263 1.00 91.38 100 SER A N 1
ATOM 824 C CA . SER A 1 100 ? 5.774 6.378 0.938 1.00 91.38 100 SER A CA 1
ATOM 825 C C . SER A 1 100 ? 5.857 7.905 0.947 1.00 91.38 100 SER A C 1
ATOM 827 O O . SER A 1 100 ? 6.418 8.533 0.044 1.00 91.38 100 SER A O 1
ATOM 829 N N . GLU A 1 101 ? 5.302 8.503 1.999 1.00 92.12 101 GLU A N 1
ATOM 830 C CA . GLU A 1 101 ? 5.375 9.931 2.312 1.00 92.12 101 GLU A CA 1
ATOM 831 C C . GLU A 1 101 ? 6.808 10.438 2.537 1.00 92.12 101 GLU A C 1
ATOM 833 O O . GLU A 1 101 ? 7.057 11.635 2.433 1.00 92.12 101 GLU A O 1
ATOM 838 N N . GLU A 1 102 ? 7.759 9.530 2.776 1.00 90.50 102 GLU A N 1
ATOM 839 C CA . GLU A 1 102 ? 9.196 9.825 2.876 1.00 90.50 102 GLU A CA 1
ATOM 840 C C . GLU A 1 102 ? 9.817 10.210 1.523 1.00 90.50 102 GLU A C 1
ATOM 842 O O . GLU A 1 102 ? 10.937 10.716 1.479 1.00 90.50 102 GLU A O 1
ATOM 847 N N . MET A 1 103 ?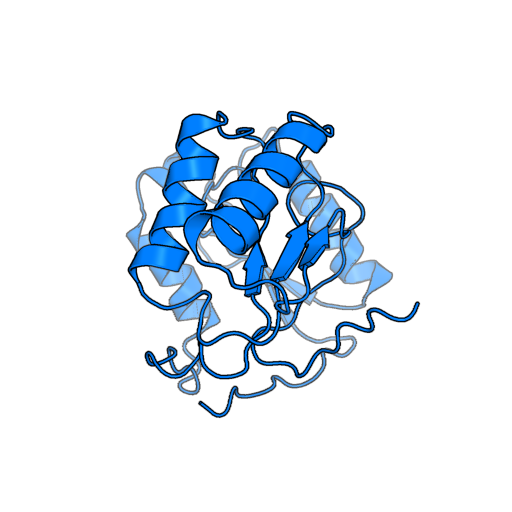 9.105 9.975 0.411 1.00 94.00 103 MET A N 1
ATOM 848 C CA . MET A 1 103 ? 9.505 10.362 -0.947 1.00 94.00 103 MET A CA 1
ATOM 849 C C . MET A 1 103 ? 10.962 9.956 -1.287 1.00 94.00 103 MET A C 1
ATOM 851 O O . MET A 1 103 ? 11.822 10.828 -1.464 1.00 94.00 103 MET A O 1
ATOM 855 N N . PRO A 1 104 ? 11.269 8.645 -1.372 1.00 91.38 104 PRO A N 1
ATOM 856 C CA . PRO A 1 104 ? 12.640 8.137 -1.423 1.00 91.38 104 PRO A CA 1
ATOM 857 C C . PRO A 1 104 ? 13.460 8.742 -2.569 1.00 91.38 104 PRO A C 1
ATOM 859 O O . PRO A 1 104 ? 13.036 8.755 -3.721 1.00 91.38 104 PRO A O 1
ATOM 862 N N . GLU A 1 105 ? 14.681 9.181 -2.278 1.00 97.12 105 GLU A N 1
ATOM 863 C CA . GLU A 1 105 ? 15.576 9.750 -3.291 1.00 97.12 105 GLU A CA 1
ATOM 864 C C . GLU A 1 105 ? 15.841 8.782 -4.460 1.00 97.12 105 GLU A C 1
ATOM 866 O O . GLU A 1 105 ? 15.888 7.557 -4.292 1.00 97.12 105 GLU A O 1
ATOM 871 N N . LEU A 1 106 ? 16.088 9.344 -5.648 1.00 96.88 106 LEU A N 1
ATOM 872 C CA . LEU A 1 106 ? 16.199 8.609 -6.918 1.00 96.88 106 LEU A CA 1
ATOM 873 C C . LEU A 1 106 ? 17.166 7.417 -6.858 1.00 96.88 106 LEU A C 1
ATOM 875 O O . LEU A 1 106 ? 16.839 6.324 -7.315 1.00 96.88 106 LEU A O 1
ATOM 879 N N . ASN A 1 107 ? 18.328 7.593 -6.224 1.00 95.31 107 ASN A N 1
ATOM 880 C CA . ASN A 1 107 ? 19.336 6.536 -6.093 1.00 95.31 107 ASN A CA 1
ATOM 881 C C . ASN A 1 107 ? 18.859 5.359 -5.228 1.00 95.31 107 ASN A C 1
ATOM 883 O O . ASN A 1 107 ? 19.246 4.215 -5.469 1.00 95.31 107 ASN A O 1
ATOM 887 N N . HIS A 1 108 ? 18.049 5.623 -4.199 1.00 91.06 108 HIS A N 1
ATOM 888 C CA . HIS A 1 108 ? 17.481 4.566 -3.366 1.00 91.06 108 HIS A CA 1
ATOM 889 C C . HIS A 1 108 ? 16.434 3.794 -4.171 1.00 91.06 108 HIS A C 1
ATOM 891 O O . HIS A 1 108 ? 16.510 2.569 -4.257 1.00 91.06 108 HIS A O 1
ATOM 897 N N . PHE A 1 109 ? 15.524 4.509 -4.832 1.00 93.69 109 PHE A N 1
ATOM 898 C CA . PHE A 1 109 ? 14.510 3.894 -5.682 1.00 93.69 109 PHE A CA 1
ATOM 899 C C . PHE A 1 109 ? 15.139 3.034 -6.795 1.00 93.69 109 PHE A C 1
ATOM 901 O O . PHE A 1 109 ? 14.777 1.870 -6.958 1.00 93.69 109 PHE A O 1
ATOM 908 N N . GLU A 1 110 ? 16.170 3.542 -7.480 1.00 96.75 110 GLU A N 1
ATOM 909 C CA . GLU A 1 110 ? 16.926 2.798 -8.498 1.00 96.75 110 GLU A CA 1
ATOM 910 C C . GLU A 1 110 ? 17.543 1.504 -7.942 1.00 96.75 110 GLU A C 1
ATOM 912 O O . GLU A 1 110 ? 17.420 0.438 -8.550 1.00 96.75 110 GLU A O 1
ATOM 917 N N . ARG A 1 111 ? 18.170 1.562 -6.759 1.00 89.94 111 ARG A N 1
ATOM 918 C CA . ARG A 1 111 ? 18.744 0.375 -6.100 1.00 89.94 111 ARG A CA 1
ATOM 919 C C . ARG A 1 111 ? 17.6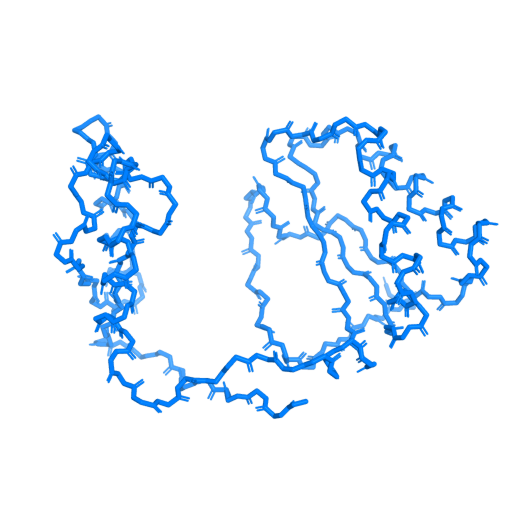81 -0.656 -5.728 1.00 89.94 111 ARG A C 1
ATOM 921 O O . ARG A 1 111 ? 17.946 -1.851 -5.845 1.00 89.94 111 ARG A O 1
ATOM 928 N N . LEU A 1 112 ? 16.505 -0.208 -5.294 1.00 87.81 112 LEU A N 1
ATOM 929 C CA . LEU A 1 112 ? 15.389 -1.079 -4.933 1.00 87.81 112 LEU A CA 1
ATOM 930 C C . LEU A 1 112 ? 14.855 -1.828 -6.161 1.00 87.81 112 LEU A C 1
ATOM 932 O O . LEU A 1 112 ? 14.746 -3.052 -6.123 1.00 87.81 112 LEU A O 1
ATOM 936 N N . ILE A 1 113 ? 14.607 -1.132 -7.274 1.00 93.50 113 ILE A N 1
ATOM 937 C CA . ILE A 1 113 ? 14.141 -1.773 -8.515 1.00 93.50 113 ILE A CA 1
ATOM 938 C C . ILE A 1 113 ? 15.198 -2.745 -9.063 1.00 93.50 113 ILE A C 1
ATOM 940 O O . ILE A 1 113 ? 14.870 -3.880 -9.416 1.00 93.50 113 ILE A O 1
ATOM 944 N N . ARG A 1 114 ? 16.486 -2.370 -9.045 1.00 93.75 114 ARG A N 1
ATOM 945 C CA . ARG A 1 114 ? 17.575 -3.287 -9.423 1.00 93.75 114 ARG A CA 1
ATOM 946 C C . ARG A 1 114 ? 17.651 -4.522 -8.535 1.00 93.75 114 ARG A C 1
ATOM 948 O O . ARG A 1 114 ? 17.987 -5.588 -9.035 1.00 93.75 114 ARG A O 1
ATOM 955 N N . ASN A 1 115 ? 17.344 -4.407 -7.244 1.00 83.06 115 ASN A N 1
ATOM 956 C CA . ASN A 1 115 ? 17.356 -5.548 -6.334 1.00 83.06 115 ASN A CA 1
ATOM 957 C C . ASN A 1 115 ? 16.269 -6.583 -6.673 1.00 83.06 115 ASN A C 1
ATOM 959 O O . ASN A 1 115 ? 16.515 -7.780 -6.533 1.00 83.06 115 ASN A O 1
ATOM 963 N N . TYR A 1 116 ? 15.100 -6.156 -7.163 1.00 84.31 116 TYR A N 1
ATOM 964 C CA . TYR A 1 116 ? 14.103 -7.084 -7.713 1.00 84.31 116 TYR A CA 1
ATOM 965 C C . TYR A 1 116 ? 14.619 -7.779 -8.978 1.00 84.31 116 TYR A C 1
ATOM 967 O O . TYR A 1 116 ? 14.486 -8.998 -9.107 1.00 84.31 116 TYR A O 1
ATOM 975 N N . GLY A 1 117 ? 15.263 -7.024 -9.874 1.00 86.69 117 GLY A N 1
ATOM 976 C CA . GLY A 1 117 ? 15.909 -7.572 -11.071 1.00 86.69 117 GLY A CA 1
ATOM 977 C C . GLY A 1 117 ? 16.998 -8.595 -10.737 1.00 86.69 117 GLY A C 1
ATOM 978 O O . GLY A 1 117 ? 16.977 -9.717 -11.221 1.00 86.69 117 GLY A O 1
ATOM 979 N N . SER A 1 118 ? 17.911 -8.274 -9.817 1.00 82.25 118 SER A N 1
ATOM 980 C CA . SER A 1 118 ? 19.023 -9.162 -9.447 1.00 82.25 118 SER A CA 1
ATOM 981 C C . SER A 1 118 ? 18.579 -10.460 -8.764 1.00 82.25 118 SER A C 1
ATOM 983 O O . SER A 1 118 ? 19.339 -11.423 -8.719 1.00 82.25 118 SER A O 1
ATOM 985 N N . GLN A 1 119 ? 17.369 -10.488 -8.197 1.00 76.94 119 GLN A N 1
ATOM 986 C CA . GLN A 1 119 ? 16.755 -11.689 -7.619 1.00 76.94 119 GLN A CA 1
ATOM 987 C C . GLN A 1 119 ? 16.043 -12.561 -8.670 1.00 76.94 119 GLN A C 1
ATOM 989 O O . GLN A 1 119 ? 15.486 -13.614 -8.340 1.00 76.94 119 GLN A O 1
ATOM 994 N N . GLY A 1 120 ? 16.025 -12.136 -9.935 1.00 83.62 120 GLY A N 1
ATOM 995 C CA . GLY A 1 120 ? 15.303 -12.822 -10.996 1.00 83.62 120 GLY A CA 1
ATOM 996 C C . GLY A 1 120 ? 13.781 -12.713 -10.844 1.00 83.62 120 GLY A C 1
ATOM 997 O O . GLY A 1 120 ? 13.069 -13.626 -11.266 1.00 83.62 120 GLY A O 1
ATOM 998 N N . ILE A 1 121 ? 13.275 -11.714 -10.102 1.00 84.94 121 ILE A N 1
ATOM 999 C CA . ILE A 1 121 ? 11.835 -11.554 -9.838 1.00 84.94 121 ILE A CA 1
ATOM 1000 C C . ILE A 1 121 ? 11.145 -10.930 -11.050 1.00 84.94 121 ILE A C 1
ATOM 1002 O O . ILE A 1 121 ? 10.071 -11.393 -11.429 1.00 84.94 121 ILE A O 1
ATOM 1006 N N . LEU A 1 122 ? 11.759 -9.916 -11.667 1.00 90.38 122 LEU A N 1
ATOM 1007 C CA . LEU A 1 122 ? 11.161 -9.178 -12.786 1.00 90.38 122 LEU A CA 1
ATOM 1008 C C . LEU A 1 122 ? 10.976 -10.062 -14.032 1.00 90.38 122 LEU A C 1
ATOM 1010 O O . LEU A 1 122 ? 10.067 -9.843 -14.820 1.00 90.38 122 LEU A O 1
ATOM 1014 N N . GLU A 1 123 ? 11.771 -11.119 -14.150 1.00 90.94 123 GLU A N 1
ATOM 1015 C CA . GLU A 1 123 ? 11.729 -12.134 -15.200 1.00 90.94 123 GLU A CA 1
ATOM 1016 C C . GLU A 1 123 ? 10.639 -13.198 -14.974 1.00 90.94 123 GLU A C 1
ATOM 1018 O O . GLU A 1 123 ? 10.358 -13.997 -15.865 1.00 90.94 123 GLU A O 1
ATOM 1023 N N . LYS A 1 124 ? 10.049 -13.264 -13.771 1.00 86.81 124 LYS A N 1
ATOM 1024 C CA . LYS A 1 124 ? 9.055 -14.288 -13.378 1.00 86.81 124 LYS A CA 1
ATOM 1025 C C . LYS A 1 124 ? 7.620 -13.761 -13.322 1.00 86.81 124 LYS A C 1
ATOM 1027 O O . LYS A 1 124 ? 6.688 -14.570 -13.231 1.00 86.81 124 LYS A O 1
ATOM 1032 N N . ILE A 1 125 ? 7.456 -12.442 -13.311 1.00 92.00 125 ILE A N 1
ATOM 1033 C CA . ILE A 1 125 ? 6.167 -11.754 -13.209 1.00 92.00 125 ILE A CA 1
ATOM 1034 C C . ILE A 1 125 ? 5.575 -11.476 -14.595 1.00 92.00 125 ILE A C 1
ATOM 1036 O O . ILE A 1 125 ? 6.288 -11.419 -15.590 1.00 92.00 125 ILE A O 1
ATOM 1040 N N . ASN A 1 126 ? 4.260 -11.276 -14.641 1.00 95.12 126 ASN A N 1
ATOM 1041 C CA . ASN A 1 126 ? 3.502 -10.986 -15.861 1.00 95.12 126 ASN A CA 1
ATOM 1042 C C . ASN A 1 126 ? 3.248 -9.487 -16.075 1.00 95.12 126 ASN A C 1
ATOM 1044 O O . ASN A 1 126 ? 2.650 -9.110 -17.076 1.00 95.12 126 ASN A O 1
ATOM 1048 N N . GLY A 1 127 ? 3.653 -8.633 -15.135 1.00 96.19 127 GLY A N 1
ATOM 1049 C CA . GLY A 1 127 ? 3.514 -7.187 -15.256 1.00 96.19 127 GLY A CA 1
ATOM 1050 C C . GLY A 1 127 ? 3.760 -6.455 -13.944 1.00 96.19 127 GLY A C 1
ATOM 1051 O O . GLY A 1 127 ? 3.827 -7.069 -12.873 1.00 96.19 127 GLY A O 1
ATOM 1052 N N . ILE A 1 128 ? 3.888 -5.135 -14.041 1.00 97.00 128 ILE A N 1
ATOM 1053 C CA . ILE A 1 128 ? 4.091 -4.230 -12.910 1.00 97.00 128 ILE A CA 1
ATOM 1054 C C . ILE A 1 128 ? 2.987 -3.171 -12.921 1.00 97.00 128 ILE A C 1
ATOM 1056 O O . ILE A 1 128 ? 2.727 -2.552 -13.950 1.00 97.00 128 ILE A O 1
ATOM 1060 N N . ILE A 1 129 ? 2.368 -2.920 -11.772 1.00 97.25 129 ILE A N 1
ATOM 1061 C CA . ILE A 1 129 ? 1.523 -1.744 -11.554 1.00 97.25 129 ILE A CA 1
ATOM 1062 C C . ILE A 1 129 ? 2.149 -0.863 -10.476 1.00 97.25 129 ILE A C 1
ATOM 1064 O O . ILE A 1 129 ? 2.657 -1.358 -9.472 1.00 97.25 129 ILE A O 1
ATOM 1068 N N . ILE A 1 130 ? 2.146 0.450 -10.681 1.00 97.25 130 ILE A N 1
ATOM 1069 C CA . ILE A 1 130 ? 2.845 1.378 -9.793 1.00 97.25 130 ILE A CA 1
ATOM 1070 C C . ILE A 1 130 ? 1.892 2.473 -9.339 1.00 97.25 130 ILE A C 1
ATOM 1072 O O . ILE A 1 130 ? 1.248 3.146 -10.151 1.00 97.25 130 ILE A O 1
ATOM 1076 N N . GLY A 1 131 ? 1.795 2.610 -8.020 1.00 96.56 131 GLY A N 1
ATOM 1077 C CA . GLY A 1 131 ? 0.996 3.618 -7.351 1.00 96.56 131 GLY A CA 1
ATOM 1078 C C . GLY A 1 131 ? 1.514 5.022 -7.635 1.00 96.56 131 GLY A C 1
ATOM 1079 O O . GLY A 1 131 ? 2.691 5.235 -7.932 1.00 96.56 131 GLY A O 1
ATOM 1080 N N . LYS A 1 132 ? 0.617 5.997 -7.553 1.00 96.19 132 LYS A N 1
ATOM 1081 C CA . LYS A 1 132 ? 0.961 7.409 -7.698 1.00 96.19 132 LYS A CA 1
ATOM 1082 C C . LYS A 1 132 ? 1.945 7.850 -6.595 1.00 96.19 132 LYS A C 1
ATOM 1084 O O . LYS A 1 132 ? 1.609 7.685 -5.419 1.00 96.19 132 LYS A O 1
ATOM 1089 N N . PRO A 1 133 ? 3.101 8.455 -6.936 1.00 95.50 133 PRO A N 1
ATOM 1090 C CA . PRO A 1 133 ? 4.025 8.998 -5.944 1.00 95.50 133 PRO A CA 1
ATOM 1091 C C . PRO A 1 133 ? 3.380 10.075 -5.070 1.00 95.50 133 PRO A C 1
ATOM 1093 O O . PRO A 1 133 ? 2.555 10.865 -5.545 1.00 95.50 133 PRO A O 1
ATOM 1096 N N . TYR A 1 134 ? 3.788 10.130 -3.802 1.00 92.75 134 TYR A N 1
ATOM 1097 C CA . TYR A 1 134 ? 3.308 11.134 -2.856 1.00 92.75 134 TYR A CA 1
ATOM 1098 C C . TYR A 1 134 ? 3.623 12.554 -3.368 1.00 92.75 134 TYR A C 1
ATOM 1100 O O . TYR A 1 134 ? 4.726 12.825 -3.846 1.00 92.75 134 TYR A O 1
ATOM 1108 N N . ASP A 1 135 ? 2.613 13.429 -3.371 1.00 92.50 135 ASP A N 1
ATOM 1109 C CA . ASP A 1 135 ? 2.632 14.781 -3.963 1.00 92.50 135 ASP A CA 1
ATOM 1110 C C . ASP A 1 135 ? 3.159 14.893 -5.413 1.00 92.50 135 ASP A C 1
ATOM 1112 O O . ASP A 1 135 ? 3.519 15.976 -5.872 1.00 92.50 135 ASP A O 1
ATOM 1116 N N . ASN A 1 136 ? 3.159 13.797 -6.184 1.00 92.38 136 ASN A N 1
ATOM 1117 C CA . ASN A 1 136 ? 3.788 13.701 -7.513 1.00 92.38 136 ASN A CA 1
ATOM 1118 C C . ASN A 1 136 ? 5.299 13.996 -7.523 1.00 92.38 136 ASN A C 1
ATOM 1120 O O . ASN A 1 136 ? 5.857 14.288 -8.586 1.00 92.38 136 ASN A O 1
ATOM 1124 N N . LYS A 1 137 ? 5.984 13.930 -6.376 1.00 94.69 137 LYS A N 1
ATOM 1125 C CA . LYS A 1 137 ? 7.433 14.131 -6.353 1.00 94.69 137 LYS A CA 1
ATOM 1126 C C . LYS A 1 137 ? 8.121 13.015 -7.146 1.00 94.69 137 LYS A C 1
ATOM 1128 O O . LYS A 1 137 ? 7.766 11.846 -7.009 1.00 94.69 137 LYS A O 1
ATOM 1133 N N . TYR A 1 138 ? 9.091 13.394 -7.980 1.00 97.00 138 TYR A N 1
ATOM 1134 C CA . TYR A 1 138 ? 9.863 12.497 -8.850 1.00 97.00 138 TYR A CA 1
ATOM 1135 C C . TYR A 1 138 ? 9.033 11.652 -9.831 1.00 97.00 138 TYR A C 1
ATOM 1137 O O . TYR A 1 138 ? 9.451 10.563 -10.227 1.00 97.00 138 TYR A O 1
ATOM 1145 N N . TYR A 1 139 ? 7.837 12.117 -10.206 1.00 97.62 139 TYR A N 1
ATOM 1146 C CA . TYR A 1 139 ? 6.901 11.338 -11.016 1.00 97.62 139 TYR A CA 1
ATOM 1147 C C . TYR A 1 139 ? 7.527 10.804 -12.315 1.00 97.62 139 TYR A C 1
ATOM 1149 O O . TYR A 1 139 ? 7.440 9.601 -12.586 1.00 97.62 139 TYR A O 1
ATOM 1157 N N . ASP A 1 140 ? 8.177 11.677 -13.088 1.00 98.12 140 ASP A N 1
ATOM 1158 C CA . ASP A 1 140 ? 8.805 11.314 -14.361 1.00 98.12 140 ASP A CA 1
ATOM 1159 C C . ASP A 1 140 ? 10.156 10.623 -14.148 1.00 98.12 140 ASP A C 1
ATOM 1161 O O . ASP A 1 140 ? 10.523 9.708 -14.884 1.00 98.12 140 ASP A O 1
ATOM 1165 N N . GLU A 1 141 ? 10.898 11.014 -13.117 1.00 98.31 141 GLU A N 1
ATOM 1166 C CA . GLU A 1 141 ? 12.204 10.455 -12.793 1.00 98.31 141 GLU A CA 1
ATOM 1167 C C . GLU A 1 141 ? 12.103 8.987 -12.376 1.00 98.31 141 GLU A C 1
ATOM 1169 O O . GLU A 1 141 ? 12.851 8.153 -12.890 1.00 98.31 141 GLU A O 1
ATOM 1174 N N . TYR A 1 142 ? 11.141 8.635 -11.520 1.00 98.06 142 TYR A N 1
ATOM 1175 C CA . TYR A 1 142 ? 10.866 7.242 -11.176 1.00 98.06 142 TYR A CA 1
ATOM 1176 C C . TYR A 1 142 ? 10.456 6.437 -12.406 1.00 98.06 142 TYR A C 1
ATOM 1178 O O . TYR A 1 142 ? 11.016 5.362 -12.634 1.00 98.06 142 TYR A O 1
ATOM 1186 N N . LYS A 1 143 ? 9.552 6.970 -13.241 1.00 97.44 143 LYS A N 1
ATOM 1187 C CA . LYS A 1 143 ? 9.159 6.337 -14.510 1.00 97.44 143 LYS A CA 1
ATOM 1188 C C . LYS A 1 143 ? 10.382 6.046 -15.385 1.00 97.44 143 LYS A C 1
ATOM 1190 O O . LYS A 1 143 ? 10.530 4.931 -15.884 1.00 97.44 143 LYS A O 1
ATOM 1195 N N . ASN A 1 144 ? 11.281 7.015 -15.532 1.00 98.19 144 ASN A N 1
ATOM 1196 C CA . ASN A 1 144 ? 12.499 6.864 -16.325 1.00 98.19 144 ASN A CA 1
ATOM 1197 C C . ASN A 1 144 ? 13.458 5.823 -15.731 1.00 98.19 144 ASN A C 1
ATOM 1199 O O . ASN A 1 144 ? 14.035 5.040 -16.482 1.00 98.19 144 ASN A O 1
ATOM 1203 N N . ILE A 1 145 ? 13.598 5.763 -14.404 1.00 98.31 145 ILE A N 1
ATOM 1204 C CA . ILE A 1 145 ? 14.404 4.743 -13.715 1.00 98.31 145 ILE A CA 1
ATOM 1205 C C . ILE A 1 145 ? 13.846 3.339 -13.962 1.00 98.31 145 ILE A C 1
ATOM 1207 O O . ILE A 1 145 ? 14.608 2.419 -14.259 1.00 98.31 145 ILE A O 1
ATOM 1211 N N . ILE A 1 146 ? 12.525 3.167 -13.875 1.00 97.62 146 ILE A N 1
ATOM 1212 C CA . ILE A 1 146 ? 11.875 1.877 -14.131 1.00 97.62 146 ILE A CA 1
ATOM 1213 C C . ILE A 1 146 ? 12.136 1.440 -15.572 1.00 97.62 146 ILE A C 1
ATOM 1215 O O . ILE A 1 146 ? 12.583 0.318 -15.793 1.00 97.62 146 ILE A O 1
ATOM 1219 N N . LEU A 1 147 ? 11.918 2.329 -16.547 1.00 97.81 147 LEU A N 1
ATOM 1220 C CA . LEU A 1 147 ? 12.169 2.028 -17.959 1.00 97.81 147 LEU A CA 1
ATOM 1221 C C . LEU A 1 147 ? 13.645 1.705 -18.216 1.00 97.81 147 LEU A C 1
ATOM 1223 O O . LEU A 1 147 ? 13.936 0.709 -18.872 1.00 97.81 147 LEU A O 1
ATOM 1227 N N . LYS A 1 148 ? 14.573 2.481 -17.646 1.00 98.06 148 LYS A N 1
ATOM 1228 C CA . LYS A 1 148 ? 16.015 2.216 -17.718 1.00 98.06 148 LYS A CA 1
ATOM 1229 C C . LYS A 1 148 ? 16.339 0.798 -17.244 1.00 98.06 148 LYS A C 1
ATOM 1231 O O . LYS A 1 148 ? 17.007 0.053 -17.951 1.00 98.06 148 LYS A O 1
ATOM 1236 N N . ILE A 1 149 ? 15.855 0.393 -16.073 1.00 97.81 149 ILE A N 1
ATOM 1237 C CA . ILE A 1 149 ? 16.196 -0.923 -15.519 1.00 97.81 149 ILE A CA 1
ATOM 1238 C C . ILE A 1 149 ? 15.493 -2.043 -16.296 1.00 97.81 149 ILE A C 1
ATOM 1240 O O . ILE A 1 149 ? 16.142 -2.987 -16.738 1.00 97.81 149 ILE A O 1
ATOM 1244 N N . VAL A 1 150 ? 14.177 -1.952 -16.490 1.00 97.25 150 VAL A N 1
ATOM 1245 C CA . VAL A 1 150 ? 13.385 -3.040 -17.084 1.00 97.25 150 VAL A CA 1
ATOM 1246 C C . VAL A 1 150 ? 13.696 -3.212 -18.571 1.00 97.25 150 VAL A C 1
ATOM 1248 O O . VAL A 1 150 ? 14.025 -4.313 -19.014 1.00 97.25 150 VAL A O 1
ATOM 1251 N N . ARG A 1 151 ? 13.630 -2.126 -19.347 1.00 97.00 151 ARG A N 1
ATOM 1252 C CA . ARG A 1 151 ? 13.821 -2.155 -20.802 1.00 97.00 151 ARG A CA 1
ATOM 1253 C C . ARG A 1 151 ? 15.301 -2.133 -21.173 1.00 97.00 151 ARG A C 1
ATOM 1255 O O . ARG A 1 151 ? 15.746 -2.952 -21.973 1.00 97.00 151 ARG A O 1
ATOM 1262 N N . ASP A 1 152 ? 16.076 -1.204 -20.613 1.00 97.25 152 ASP A N 1
ATOM 1263 C CA . ASP A 1 152 ? 17.436 -0.955 -21.107 1.00 97.25 152 ASP A CA 1
ATOM 1264 C C . ASP A 1 152 ? 18.484 -1.878 -20.470 1.00 97.25 152 ASP A C 1
ATOM 1266 O O . ASP A 1 152 ? 19.369 -2.348 -21.187 1.00 97.25 152 ASP A O 1
ATOM 1270 N N . GLU A 1 153 ? 18.386 -2.186 -19.174 1.00 97.38 153 GLU A N 1
ATOM 1271 C CA . GLU A 1 153 ? 19.339 -3.063 -18.474 1.00 97.38 153 GLU A CA 1
ATOM 1272 C C . GLU A 1 153 ? 18.949 -4.546 -18.590 1.00 97.38 153 GLU A C 1
ATOM 1274 O O . GLU A 1 153 ? 19.768 -5.357 -19.020 1.00 97.38 153 GLU A O 1
ATOM 1279 N N . LEU A 1 154 ? 17.700 -4.900 -18.262 1.00 96.50 154 LEU A N 1
ATOM 1280 C CA . LEU A 1 154 ? 17.226 -6.294 -18.215 1.00 96.50 154 LEU A CA 1
ATOM 1281 C C . LEU A 1 154 ? 16.631 -6.806 -19.535 1.00 96.50 154 LEU A C 1
ATOM 1283 O O . LEU A 1 154 ? 16.413 -8.006 -19.678 1.00 96.50 154 LEU A O 1
ATOM 1287 N N . LYS A 1 155 ? 16.387 -5.919 -20.509 1.00 98.06 155 LYS A N 1
ATOM 1288 C CA . LYS A 1 155 ? 15.830 -6.253 -21.836 1.00 98.06 155 LYS A CA 1
ATOM 1289 C C . LYS A 1 155 ? 14.443 -6.911 -21.798 1.00 98.06 155 LYS A C 1
ATOM 1291 O O . LYS A 1 155 ? 14.070 -7.623 -22.728 1.00 98.06 155 LYS A O 1
ATOM 1296 N N . LEU A 1 156 ? 13.652 -6.630 -20.764 1.00 96.56 156 LEU A N 1
ATOM 1297 C CA . LEU A 1 156 ? 12.278 -7.112 -20.602 1.00 96.56 156 LEU A CA 1
ATOM 1298 C C . LEU A 1 156 ? 11.294 -6.199 -21.350 1.00 96.56 156 LEU A C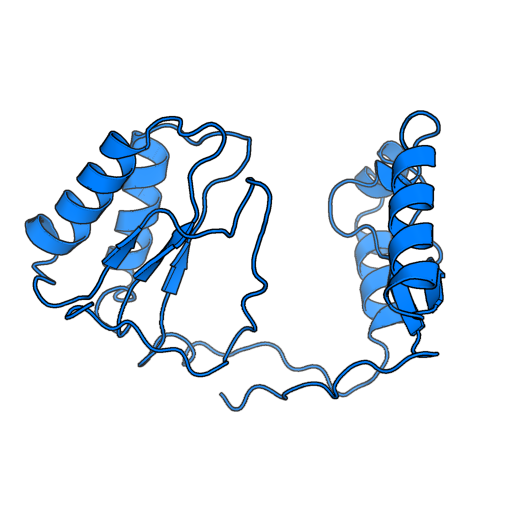 1
ATOM 1300 O O . LEU A 1 156 ? 10.436 -5.559 -20.750 1.00 96.56 156 LEU A O 1
ATOM 1304 N N . ASN A 1 157 ? 11.457 -6.101 -22.671 1.00 94.69 157 ASN A N 1
ATOM 1305 C CA . ASN A 1 157 ? 10.731 -5.134 -23.506 1.00 94.69 157 ASN A CA 1
ATOM 1306 C C . ASN A 1 157 ? 9.217 -5.379 -23.562 1.00 94.69 157 ASN A C 1
ATOM 1308 O O . ASN A 1 157 ? 8.463 -4.433 -23.771 1.00 94.69 157 ASN A O 1
ATOM 1312 N N . ASP A 1 158 ? 8.796 -6.626 -23.356 1.00 95.56 158 ASP A N 1
ATOM 1313 C CA . ASP A 1 158 ? 7.395 -7.039 -23.441 1.00 95.56 158 ASP A CA 1
ATOM 1314 C C . ASP A 1 158 ? 6.707 -7.088 -22.070 1.00 95.56 158 ASP A C 1
ATOM 1316 O O . ASP A 1 158 ? 5.542 -7.464 -21.991 1.00 95.56 158 ASP A O 1
ATOM 1320 N N . LEU A 1 159 ? 7.409 -6.741 -20.980 1.00 96.94 159 LEU A N 1
ATOM 1321 C CA . LEU A 1 159 ? 6.825 -6.728 -19.640 1.00 96.94 159 LEU A CA 1
ATOM 1322 C C . LEU A 1 159 ? 5.891 -5.512 -19.493 1.00 96.94 159 LEU A C 1
ATOM 1324 O O . LEU A 1 159 ? 6.381 -4.379 -19.487 1.00 96.94 159 LEU A O 1
ATOM 1328 N N . PRO A 1 160 ? 4.570 -5.704 -19.314 1.00 97.62 160 PRO A N 1
ATOM 1329 C CA . PRO A 1 160 ? 3.636 -4.597 -19.150 1.00 97.62 160 PRO A CA 1
ATOM 1330 C C . PRO A 1 160 ? 3.913 -3.797 -17.876 1.00 97.62 160 PRO A C 1
ATOM 1332 O O . PRO A 1 160 ? 4.078 -4.371 -16.794 1.00 97.62 160 PRO A O 1
ATOM 1335 N N . ILE A 1 161 ? 3.918 -2.467 -17.987 1.00 97.44 161 ILE A N 1
ATOM 1336 C CA . ILE A 1 161 ? 4.069 -1.550 -16.850 1.00 97.44 161 ILE A CA 1
ATOM 1337 C C . ILE A 1 161 ? 2.952 -0.509 -16.894 1.00 97.44 161 ILE A C 1
ATOM 1339 O O . ILE A 1 161 ? 2.904 0.321 -17.800 1.00 97.44 161 ILE A O 1
ATOM 1343 N N . MET A 1 162 ? 2.095 -0.510 -15.875 1.00 97.19 162 MET A N 1
ATOM 1344 C CA . MET A 1 162 ? 1.083 0.522 -15.651 1.00 97.19 162 MET A CA 1
ATOM 1345 C C . MET A 1 162 ? 1.536 1.442 -14.514 1.00 97.19 162 MET A C 1
ATOM 1347 O O . MET A 1 162 ? 1.959 0.980 -13.456 1.00 97.19 162 MET A O 1
ATOM 1351 N N . TYR A 1 163 ? 1.456 2.753 -14.720 1.00 97.19 163 TYR A N 1
ATOM 1352 C CA . TYR A 1 163 ? 1.953 3.761 -13.780 1.00 97.19 163 TYR A CA 1
ATOM 1353 C C . TYR A 1 163 ? 0.833 4.722 -13.373 1.00 97.19 163 TYR A C 1
ATOM 1355 O O . TYR A 1 163 ? -0.117 4.896 -14.132 1.00 97.19 163 TYR A O 1
ATOM 1363 N N . ASN A 1 164 ? 0.974 5.383 -12.216 1.00 96.75 164 ASN A N 1
ATOM 1364 C CA . ASN A 1 164 ? 0.016 6.367 -11.685 1.00 96.75 164 ASN A CA 1
ATOM 1365 C C . ASN A 1 164 ? -1.345 5.778 -11.280 1.00 96.75 164 ASN A C 1
ATOM 1367 O O . ASN A 1 164 ? -2.399 6.376 -11.488 1.00 96.75 164 ASN A O 1
ATOM 1371 N N . MET A 1 165 ? -1.315 4.599 -10.667 1.00 96.25 165 MET A N 1
ATOM 1372 C CA . MET A 1 165 ? -2.508 3.945 -10.139 1.00 96.25 165 MET A CA 1
ATOM 1373 C C . MET A 1 165 ? -2.934 4.535 -8.786 1.00 96.25 165 MET A C 1
ATOM 1375 O O . MET A 1 165 ? -2.100 4.948 -7.978 1.00 96.25 165 MET A O 1
ATOM 1379 N N . ASN A 1 166 ? -4.239 4.531 -8.501 1.00 95.62 166 ASN A N 1
ATOM 1380 C CA . ASN A 1 166 ? -4.819 5.034 -7.250 1.00 95.62 166 ASN A CA 1
ATOM 1381 C C . ASN A 1 166 ? -4.615 4.070 -6.063 1.00 95.62 166 ASN A C 1
ATOM 1383 O O . ASN A 1 166 ? -5.581 3.590 -5.486 1.00 95.62 166 ASN A O 1
ATOM 1387 N N . PHE A 1 167 ? -3.375 3.767 -5.689 1.00 96.44 167 PHE A N 1
ATOM 1388 C CA . PHE A 1 167 ? -3.013 3.101 -4.431 1.00 96.44 167 PHE A CA 1
ATOM 1389 C C . PHE A 1 167 ? -1.654 3.634 -3.941 1.00 96.44 167 PHE A C 1
ATOM 1391 O O . PHE A 1 167 ? -0.910 4.214 -4.732 1.00 96.44 167 PHE A O 1
ATOM 1398 N N . GLY A 1 168 ? -1.329 3.456 -2.658 1.00 93.81 168 GLY A N 1
ATOM 1399 C CA . GLY A 1 168 ? -0.088 3.956 -2.045 1.00 93.81 168 GLY A CA 1
ATOM 1400 C C . GLY A 1 168 ? -0.359 5.045 -1.010 1.00 93.81 168 GLY A C 1
ATOM 1401 O O . GLY A 1 168 ? -1.341 4.962 -0.287 1.00 93.81 168 GLY A O 1
ATOM 1402 N N . HIS A 1 169 ? 0.472 6.083 -0.942 1.00 94.88 169 HIS A N 1
ATOM 1403 C CA . HIS A 1 169 ? 0.343 7.137 0.080 1.00 94.88 169 HIS A CA 1
ATOM 1404 C C . HIS A 1 169 ? -0.500 8.348 -0.360 1.00 94.88 169 HIS A C 1
ATOM 1406 O O . HIS A 1 169 ? -0.515 9.385 0.298 1.00 94.88 169 HIS A O 1
ATOM 1412 N N . THR A 1 170 ? -1.242 8.233 -1.465 1.00 92.69 170 THR A N 1
ATOM 1413 C CA . THR A 1 170 ? -2.163 9.276 -1.950 1.00 92.69 170 THR A CA 1
ATOM 1414 C C . THR A 1 170 ? -3.621 8.919 -1.647 1.00 92.69 170 THR A C 1
ATOM 1416 O O . THR A 1 170 ? -3.932 7.797 -1.267 1.00 92.69 170 THR A O 1
ATOM 1419 N N . SER A 1 171 ? -4.549 9.870 -1.766 1.00 90.50 171 SER A N 1
ATOM 1420 C CA . SER A 1 171 ? -5.994 9.624 -1.619 1.00 90.50 171 SER A CA 1
ATOM 1421 C C . SER A 1 171 ? -6.761 10.198 -2.817 1.00 90.50 171 SER A C 1
ATOM 1423 O O . SER A 1 171 ? -6.383 11.271 -3.293 1.00 90.50 171 SER A O 1
ATOM 1425 N N . PRO A 1 172 ? -7.846 9.550 -3.294 1.00 93.94 172 PRO A N 1
ATOM 1426 C CA . PRO A 1 172 ? -8.425 8.278 -2.83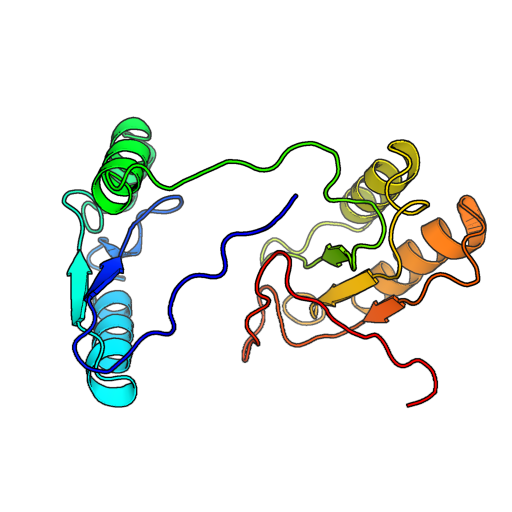1 1.00 93.94 172 PRO A CA 1
ATOM 1427 C C . PRO A 1 172 ? -7.618 7.042 -3.271 1.00 93.94 172 PRO A C 1
ATOM 1429 O O . PRO A 1 172 ? -6.798 7.130 -4.186 1.00 93.94 172 PRO A O 1
ATOM 1432 N N . MET A 1 173 ? -7.892 5.890 -2.644 1.00 95.44 173 MET A N 1
ATOM 1433 C CA . MET A 1 173 ? -7.223 4.615 -2.932 1.00 95.44 173 MET A CA 1
ATOM 1434 C C . MET A 1 173 ? -8.193 3.477 -3.251 1.00 95.44 173 MET A C 1
ATOM 1436 O O . MET A 1 173 ? -9.262 3.376 -2.649 1.00 95.44 173 MET A O 1
ATOM 1440 N N . ILE A 1 174 ? -7.765 2.573 -4.129 1.00 94.62 174 ILE A N 1
ATOM 1441 C CA . ILE A 1 174 ? -8.339 1.239 -4.303 1.00 94.62 174 ILE A CA 1
ATOM 1442 C C . ILE A 1 174 ? -7.687 0.247 -3.331 1.00 94.62 174 ILE A C 1
ATOM 1444 O O . ILE A 1 174 ? -6.564 0.442 -2.868 1.00 94.62 174 ILE A O 1
ATOM 1448 N N . THR A 1 175 ? -8.375 -0.854 -3.041 1.00 91.44 175 THR A N 1
ATOM 1449 C CA . THR A 1 175 ? -7.809 -1.988 -2.297 1.00 91.44 175 THR A CA 1
ATOM 1450 C C . THR A 1 175 ? -7.321 -3.057 -3.269 1.00 91.44 175 THR A C 1
ATOM 1452 O O . THR A 1 175 ? -8.068 -3.449 -4.164 1.00 91.44 175 THR A O 1
ATOM 1455 N N . ILE A 1 176 ? -6.105 -3.571 -3.064 1.00 91.38 176 ILE A N 1
ATOM 1456 C CA . ILE A 1 176 ? -5.537 -4.676 -3.849 1.00 91.38 176 ILE A CA 1
ATOM 1457 C C . ILE A 1 176 ? -5.509 -5.943 -2.980 1.00 91.38 176 ILE A C 1
ATOM 1459 O O . ILE A 1 176 ? -4.711 -6.026 -2.044 1.00 91.38 176 ILE A O 1
ATOM 1463 N N . PRO A 1 177 ? -6.366 -6.946 -3.246 1.00 86.12 177 PRO A N 1
ATOM 1464 C CA . PRO A 1 177 ? -6.325 -8.211 -2.525 1.00 86.12 177 PRO A CA 1
ATOM 1465 C C . PRO A 1 177 ? -5.125 -9.048 -2.980 1.00 86.12 177 PRO A C 1
ATOM 1467 O O . PRO A 1 177 ? -5.033 -9.441 -4.144 1.00 86.12 177 PRO A O 1
ATOM 1470 N N . TYR A 1 178 ? -4.221 -9.374 -2.058 1.00 82.81 178 TYR A N 1
ATOM 1471 C CA . TYR A 1 178 ? -3.082 -10.243 -2.353 1.00 82.81 178 TYR A CA 1
ATOM 1472 C C . TYR A 1 178 ? -3.544 -11.611 -2.877 1.00 82.81 178 TYR A C 1
ATOM 1474 O O . TYR A 1 178 ? -4.403 -12.264 -2.282 1.00 82.81 178 TYR A O 1
ATOM 1482 N N . GLY A 1 179 ? -2.952 -12.048 -3.993 1.00 81.81 179 GLY A N 1
ATOM 1483 C CA . GLY A 1 179 ? -3.243 -13.341 -4.618 1.00 81.81 179 GLY A CA 1
ATOM 1484 C C . GLY A 1 179 ? -4.509 -13.390 -5.477 1.00 81.81 179 GLY A C 1
ATOM 1485 O O . GLY A 1 179 ? -4.807 -14.447 -6.033 1.00 81.81 179 GLY A O 1
ATOM 1486 N N . ALA A 1 180 ? -5.255 -12.286 -5.599 1.00 86.25 180 ALA A N 1
ATOM 1487 C CA . ALA A 1 180 ? -6.323 -12.190 -6.587 1.00 86.25 180 ALA A CA 1
ATOM 1488 C C . ALA A 1 180 ? -5.750 -12.191 -8.014 1.00 86.25 180 ALA A C 1
ATOM 1490 O O . ALA A 1 180 ? -4.650 -11.697 -8.256 1.00 86.25 180 ALA A O 1
ATOM 1491 N N . ILE A 1 181 ? -6.517 -12.739 -8.959 1.00 89.44 181 ILE A N 1
ATOM 1492 C CA . ILE A 1 181 ? -6.200 -12.650 -10.386 1.00 89.44 181 ILE A CA 1
ATOM 1493 C C . ILE A 1 181 ? -6.520 -11.225 -10.845 1.00 89.44 181 ILE A C 1
ATOM 1495 O O . ILE A 1 181 ? -7.616 -10.728 -10.581 1.00 89.44 181 ILE A O 1
ATOM 1499 N N . GLY A 1 182 ? -5.561 -10.589 -11.512 1.00 91.81 182 GLY A N 1
ATOM 1500 C CA . GLY A 1 182 ? -5.710 -9.284 -12.148 1.00 91.81 182 GLY A CA 1
ATOM 1501 C C . GLY A 1 182 ? -5.305 -9.344 -13.618 1.00 91.81 182 GLY A C 1
ATOM 1502 O O . GLY A 1 182 ? -4.672 -10.307 -14.051 1.00 91.81 182 GLY A O 1
ATOM 1503 N N . GLU A 1 183 ? -5.666 -8.305 -14.362 1.00 95.56 183 GLU A N 1
ATOM 1504 C CA . GLU A 1 183 ? -5.372 -8.146 -15.786 1.00 95.56 183 GLU A CA 1
ATOM 1505 C C . GLU A 1 183 ? -4.781 -6.752 -16.022 1.00 95.56 183 GLU A C 1
ATOM 1507 O O . GLU A 1 183 ? -5.234 -5.776 -15.421 1.00 95.56 183 GLU A O 1
ATOM 1512 N N . ILE A 1 184 ? -3.762 -6.677 -16.877 1.00 95.75 184 ILE A N 1
ATOM 1513 C CA . ILE A 1 184 ? -3.251 -5.430 -17.448 1.00 95.75 184 ILE A CA 1
ATOM 1514 C C . ILE A 1 184 ? -3.559 -5.514 -18.941 1.00 95.75 184 ILE A C 1
ATOM 1516 O O . ILE A 1 184 ? -2.993 -6.357 -19.633 1.00 95.75 184 ILE A O 1
ATOM 1520 N N . ASP A 1 185 ? -4.471 -4.669 -19.407 1.00 95.88 185 ASP A N 1
ATOM 1521 C CA . ASP A 1 185 ? -4.812 -4.533 -20.821 1.00 95.88 185 ASP A CA 1
ATOM 1522 C C . ASP A 1 185 ? -3.968 -3.388 -21.398 1.00 95.88 185 ASP A C 1
ATOM 1524 O O . ASP A 1 185 ? -4.070 -2.259 -20.924 1.00 95.88 185 ASP A O 1
ATOM 1528 N N . CYS A 1 186 ? -3.072 -3.687 -22.343 1.00 95.44 186 CYS A N 1
ATOM 1529 C CA . CYS A 1 186 ? -2.190 -2.688 -22.960 1.00 95.44 186 CYS A CA 1
ATOM 1530 C C . CYS A 1 186 ? -2.793 -2.031 -24.208 1.00 95.44 186 CYS A C 1
ATOM 1532 O O . CYS A 1 186 ? -2.221 -1.063 -24.707 1.00 95.44 186 CYS A O 1
ATOM 1534 N N . ASP A 1 187 ? -3.918 -2.548 -24.709 1.00 94.88 187 ASP A N 1
ATOM 1535 C CA . ASP A 1 187 ? -4.594 -2.020 -25.895 1.00 94.88 187 ASP A CA 1
ATOM 1536 C C . ASP A 1 187 ? -5.605 -0.909 -25.542 1.00 94.88 187 ASP A C 1
ATOM 1538 O O . ASP A 1 187 ? -6.167 -0.274 -26.440 1.00 94.88 187 ASP A O 1
ATOM 1542 N N . LYS A 1 188 ? -5.845 -0.665 -24.246 1.00 74.25 188 LYS A N 1
ATOM 1543 C CA . LYS A 1 188 ? -6.749 0.366 -23.711 1.00 74.25 188 LYS A CA 1
ATOM 1544 C C . LYS A 1 188 ? -6.027 1.325 -22.773 1.00 74.25 188 LYS A C 1
ATOM 1546 O O . LYS A 1 188 ? -6.402 2.519 -22.796 1.00 74.25 188 LYS A O 1
#

Radius of gyration: 19.64 Å; chains: 1; bounding box: 43×36×51 Å

Foldseek 3Di:
DDDDDDDDDAQAAEDEQADQDFLACQPPVNVVVVVVVQCCCCPVRNYHYDYFPCNNVHRVVCVVCNVVRVVSVCVSPVPPPDDDDDPPQLAAAEAEEEDAPVQDDLVVLLVVLVVCVVVCSLVRYQAYEYAQYDVNPCVVVSVVSNCCCCCVVVVVPVHYYHYHAQDYHDPDHDDDDRPDDDDDDPVD

Secondary structure (DSSP, 8-state):
----PPPPP-TT-EEEE--SS--GGGSTTTHHHHHHHHHHHHHHH-PEEEE-TTTTS-HHHHHH-HHHHHHHHHHHT-STT--PPPGGGSTTPEEEE---TT---HHHHHHHHHHHHHTT-TTT-SEEEEEPPGGGTTHHHHHHHHHIIIIIIS--TT--EEEEES-SSSSS-----TT------S--

InterPro domains:
  IPR003507 Peptidase family S66 [PTHR30237] (87-187)
  IPR027461 LD-carboxypeptidase A, C-terminal domain superfamily [G3DSA:3.50.30.60] (80-169)
  IPR027461 LD-carboxypeptidase A, C-terminal domain superfamily [SSF141986] (89-187)
  IPR027478 Murein tetrapeptide carboxypeptidase, N-terminal [G3DSA:3.40.50.10740] (1-79)
  IPR029062 Class I glutamine amidotransferase-like [SSF52317] (1-83)
  IPR040921 LD-carboxypeptidase, C-terminal [PF17676] (87-181)

pLDDT: mean 87.3, std 13.08, range [36.88, 98.31]